Protein AF-X1G9J7-F1 (afdb_monomer)

pLDDT: mean 93.25, std 8.61, range [37.25, 98.94]

Secondary structure (DSSP, 8-state):
---SS--HHHHHTTTTT--TTTT-----SSS-GGGHHHHHHHHHHHHHTT--GGGEEEEEEEE-HHHHHHH--SS--SSHHHHTT-HHHHHHHHHHHS--STTTSSHHHHT-HHHHHHHTTEEEEE-GGGEETTTTEE-EEEEEEETT--EEEEEESS-TTSTTSPPPHHHHHHHHHHHHTTSS-HHHHHHHHHHHHTGGG-S-THHHHHHHH------

Foldseek 3Di:
DDDPDDDVCVVCPCVVNDDCVLQDFDDLFQADPLQQQLLQFLLCCCVPVVDDLVQFQAKEKEFAPVLCVFAPDPDQDPFLVNCRRHNLLSSLLCNVVSDGHPVSSHPVVSPDPSSVVSSVRYDYHHDNVQDDPVVRWGWMKMWTQGPVRDIDIDIGGAGERGSVRYDDPVSVLVNLPRVCPVVDDPVLSVVLVVCVVCVVVDPDCVVNVCSVPPDPDDD

InterPro domains:
  IPR005656 MmgE/PrpD [PTHR16943] (15-211)
  IPR036148 MmgE/PrpD superfamily [SSF103378] (6-206)
  IPR042183 MmgE/PrpD superfamily, domain 1 [G3DSA:1.10.4100.10] (8-179)
  IPR042188 MmgE/PrpD superfamily, domain 2 [G3DSA:3.30.1330.120] (29-161)
  IPR045337 MmgE/PrpD, C-terminal [PF19305] (30-200)

Mean predicted aligned error: 4.97 Å

Sequence (219 aa):
AFSSNCDYALILDDLNKSFELKECYKKFYFSCRHTHAAIDAALYLKKKENIIPENIKEIKVTTYPAALKLTQKEKMPEDEAGTRFNLAFAVSLALVKGNAGINEFSAENVKDQQISDLFNKVKLISDSSFESKENNIRGAEVEIISKDNTRLKKRVLLPKGEPENPATKQELYDKYYSCIGNFWTIDKKEEVWKCIQDLENIDNIKILMDLITKCNNFE

Organism: NCBI:txid412755

Solvent-accessible surface area (backbone atoms only — not comparable to full-atom values): 12415 Å² total; per-residue (Å²): 143,86,69,100,68,86,60,65,67,72,70,56,52,58,67,95,74,65,63,69,77,71,60,50,67,44,82,70,49,60,49,45,76,72,39,42,10,34,32,52,19,28,34,50,48,29,70,75,66,66,53,56,66,89,47,52,59,38,34,41,39,38,24,20,58,75,36,45,75,65,17,66,64,98,62,80,50,92,46,46,77,47,44,29,46,25,41,48,54,46,34,20,39,11,39,66,70,64,46,50,38,68,80,55,60,32,62,65,53,63,69,32,63,71,31,54,59,42,30,77,32,47,43,82,41,79,37,63,89,28,46,35,82,92,76,70,31,61,17,17,31,30,38,40,29,31,73,88,64,52,75,48,75,31,76,25,48,66,29,75,17,28,66,93,29,59,67,52,72,65,59,52,49,55,49,54,53,59,75,50,56,83,79,51,57,71,69,55,51,51,54,52,51,53,51,64,77,44,52,92,77,54,94,51,71,60,60,59,52,53,59,75,63,65,65,76,78,82,127

Nearest PDB structures (foldseek):
  6r6t-assembly1_A  TM=8.530E-01  e=7.986E-13  Mus musculus
  5mux-assembly3_F  TM=8.527E-01  e=1.736E-11  Bacillus subtilis subsp. subtilis str. 168
  6s62-assembly1_C  TM=7.388E-01  e=1.959E-11  Pseudomonas aeruginosa PAO1
  5mvi-assembly3_A  TM=8.216E-01  e=5.759E-10  Salmonella enterica
  1szq-assembly1_B  TM=7.572E-01  e=2.964E-10  Escherichia coli

Radius of gyration: 20.43 Å; Cα contacts (8 Å, |Δi|>4): 318; chains: 1; bounding box: 57×48×49 Å

Structure (mmCIF, N/CA/C/O backbone):
data_AF-X1G9J7-F1
#
_entry.id   AF-X1G9J7-F1
#
loop_
_atom_site.group_PDB
_atom_site.id
_atom_site.type_symbol
_atom_site.label_atom_id
_atom_site.label_alt_id
_atom_site.label_comp_id
_atom_site.label_asym_id
_atom_site.label_entity_id
_atom_site.label_seq_id
_atom_site.pdbx_PDB_ins_code
_atom_site.Cartn_x
_atom_site.Cartn_y
_atom_site.Cartn_z
_atom_site.occupancy
_atom_site.B_iso_or_equiv
_atom_site.auth_seq_id
_atom_site.auth_comp_id
_atom_site.auth_asym_id
_atom_site.auth_atom_id
_atom_site.pdbx_PDB_model_num
ATOM 1 N N . ALA A 1 1 ? 22.744 -10.652 7.037 1.00 53.34 1 ALA A N 1
ATOM 2 C CA . ALA A 1 1 ? 23.011 -9.420 6.265 1.00 53.34 1 ALA A CA 1
ATOM 3 C C . ALA A 1 1 ? 24.363 -8.815 6.622 1.00 53.34 1 ALA A C 1
ATOM 5 O O . ALA A 1 1 ? 25.070 -8.430 5.708 1.00 53.34 1 ALA A O 1
ATOM 6 N N . PHE A 1 2 ? 24.772 -8.808 7.898 1.00 68.06 2 PHE A N 1
ATOM 7 C CA . PHE A 1 2 ? 26.136 -8.429 8.275 1.00 68.06 2 PHE A CA 1
ATOM 8 C C . PHE A 1 2 ? 26.737 -9.513 9.173 1.00 68.06 2 PHE A C 1
ATOM 10 O O . PHE A 1 2 ? 26.224 -9.774 10.257 1.00 68.06 2 PHE A O 1
ATOM 17 N N . SER A 1 3 ? 27.761 -10.190 8.660 1.00 77.69 3 SER A N 1
ATOM 18 C CA . SER A 1 3 ? 28.578 -11.200 9.336 1.00 77.69 3 SER A CA 1
ATOM 19 C C . SER A 1 3 ? 30.032 -10.863 9.027 1.00 77.69 3 SER A C 1
ATOM 21 O O . SER A 1 3 ?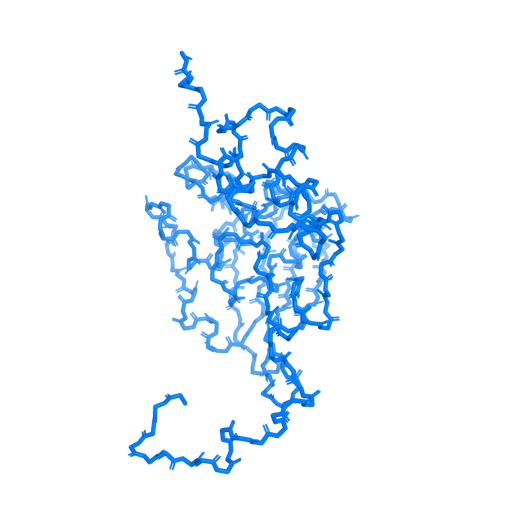 30.332 -10.439 7.912 1.00 77.69 3 SER A O 1
ATOM 23 N N . SER A 1 4 ? 30.932 -11.041 9.993 1.00 83.56 4 SER A N 1
ATOM 24 C CA . SER A 1 4 ? 32.377 -10.921 9.761 1.00 83.56 4 SER A CA 1
ATOM 25 C C . SER A 1 4 ? 32.940 -12.081 8.933 1.00 83.56 4 SER A C 1
ATOM 27 O O . SER A 1 4 ? 34.061 -11.994 8.444 1.00 83.56 4 SER A O 1
ATOM 29 N N . ASN A 1 5 ? 32.164 -13.157 8.774 1.00 84.38 5 ASN A N 1
ATOM 30 C CA . ASN A 1 5 ? 32.548 -14.369 8.062 1.00 84.38 5 ASN A CA 1
ATOM 31 C C . ASN A 1 5 ? 31.737 -14.506 6.768 1.00 84.38 5 ASN A C 1
ATOM 33 O O . ASN A 1 5 ? 30.512 -14.344 6.784 1.00 84.38 5 ASN A O 1
ATOM 37 N N . CYS A 1 6 ? 32.431 -14.829 5.674 1.00 87.12 6 CYS A N 1
ATOM 38 C CA . CYS A 1 6 ? 31.848 -15.148 4.374 1.00 87.12 6 CYS A CA 1
ATOM 39 C C . CYS A 1 6 ? 31.733 -16.670 4.233 1.00 87.12 6 CYS A C 1
ATOM 41 O O . CYS A 1 6 ? 32.744 -17.368 4.312 1.00 87.12 6 CYS A O 1
ATOM 43 N N . ASP A 1 7 ? 30.518 -17.173 4.030 1.00 89.62 7 ASP A N 1
ATOM 44 C CA . ASP A 1 7 ? 30.266 -18.584 3.743 1.00 89.62 7 ASP A CA 1
ATOM 45 C C . ASP A 1 7 ? 29.963 -18.746 2.249 1.00 89.62 7 ASP A C 1
ATOM 47 O O . ASP A 1 7 ? 28.862 -18.453 1.780 1.00 89.62 7 ASP A O 1
ATOM 51 N N . TYR A 1 8 ? 30.969 -19.178 1.489 1.00 90.00 8 TYR A N 1
ATOM 52 C CA . TYR A 1 8 ? 30.848 -19.358 0.043 1.00 90.00 8 TYR A CA 1
ATOM 53 C C . TYR A 1 8 ? 29.885 -20.481 -0.342 1.00 90.00 8 TYR A C 1
ATOM 55 O O . TYR A 1 8 ? 29.300 -20.407 -1.420 1.00 90.00 8 TYR A O 1
ATOM 63 N N . ALA A 1 9 ? 29.706 -21.497 0.509 1.00 90.75 9 ALA A N 1
ATOM 64 C CA . ALA A 1 9 ? 28.788 -22.589 0.212 1.00 90.75 9 ALA A CA 1
ATOM 65 C C . ALA A 1 9 ? 27.346 -22.075 0.192 1.00 90.75 9 ALA A C 1
ATOM 67 O O . ALA A 1 9 ? 26.618 -22.387 -0.738 1.00 90.75 9 ALA A O 1
ATOM 68 N N . LEU A 1 10 ? 26.981 -21.207 1.144 1.00 87.12 10 LEU A N 1
ATOM 69 C CA . LEU A 1 10 ? 25.673 -20.542 1.161 1.00 87.12 10 LEU A CA 1
ATOM 70 C C . LEU A 1 10 ? 25.475 -19.564 -0.008 1.00 87.12 10 LEU A C 1
ATOM 72 O O . LEU A 1 10 ? 24.359 -19.412 -0.484 1.00 87.12 10 LEU A O 1
ATOM 76 N N . ILE A 1 11 ? 26.529 -18.873 -0.457 1.00 87.06 11 ILE A N 1
ATOM 77 C CA . ILE A 1 11 ? 26.436 -17.905 -1.571 1.00 87.06 11 ILE A CA 1
ATOM 78 C C . ILE A 1 11 ? 26.240 -18.609 -2.916 1.00 87.06 11 ILE A C 1
ATOM 80 O O . ILE A 1 11 ? 25.541 -18.095 -3.785 1.00 87.06 11 ILE A O 1
ATOM 84 N N . LEU A 1 12 ? 26.916 -19.740 -3.108 1.00 90.12 12 LEU A N 1
ATOM 85 C CA . LEU A 1 12 ? 26.867 -20.515 -4.347 1.00 90.12 12 LEU A CA 1
ATOM 86 C C . LEU A 1 12 ? 25.751 -21.563 -4.341 1.00 90.12 12 LEU A C 1
ATOM 88 O O . LEU A 1 12 ? 25.577 -22.263 -5.342 1.00 90.12 12 LEU A O 1
ATOM 92 N N . ASP A 1 13 ? 25.025 -21.682 -3.229 1.00 88.69 13 ASP A N 1
ATOM 93 C CA . ASP A 1 13 ? 23.898 -22.592 -3.113 1.00 88.69 13 ASP A CA 1
ATOM 94 C C . ASP A 1 13 ? 22.842 -22.254 -4.172 1.00 88.69 13 ASP A C 1
ATOM 96 O O . ASP A 1 13 ? 22.560 -21.089 -4.444 1.00 88.69 13 ASP A O 1
ATOM 100 N N . ASP A 1 14 ? 22.327 -23.289 -4.831 1.00 89.44 14 ASP A N 1
ATOM 101 C CA . ASP A 1 14 ? 21.334 -23.199 -5.911 1.00 89.44 14 ASP A CA 1
ATOM 102 C C . ASP A 1 14 ? 21.622 -22.218 -7.068 1.00 89.44 14 ASP A C 1
ATOM 104 O O . ASP A 1 14 ? 20.729 -21.884 -7.859 1.00 89.44 14 ASP A O 1
ATOM 108 N N . LEU A 1 15 ? 22.897 -21.869 -7.279 1.00 90.62 15 LEU A N 1
ATOM 109 C CA . LEU A 1 15 ? 23.335 -21.135 -8.464 1.00 90.62 15 LEU A CA 1
ATOM 110 C C . LEU A 1 15 ? 22.882 -21.859 -9.747 1.00 90.62 15 LEU A C 1
ATOM 112 O O . LEU A 1 15 ? 23.046 -23.072 -9.891 1.00 90.62 15 LEU A O 1
ATOM 116 N N . ASN A 1 16 ? 22.324 -21.102 -10.696 1.00 88.00 16 ASN A N 1
ATOM 117 C CA . ASN A 1 16 ? 21.682 -21.592 -11.928 1.00 88.00 16 ASN A CA 1
ATOM 118 C C . ASN A 1 16 ? 20.419 -22.453 -11.731 1.00 88.00 16 ASN A C 1
ATOM 120 O O . ASN A 1 16 ? 19.903 -22.985 -12.717 1.00 88.00 16 ASN A O 1
ATOM 124 N N . LYS A 1 17 ? 19.892 -22.582 -10.507 1.00 90.38 17 LYS A N 1
ATOM 125 C CA . LYS A 1 17 ? 18.628 -23.286 -10.236 1.00 90.38 17 LYS A CA 1
ATOM 126 C C . LYS A 1 17 ? 17.523 -22.334 -9.788 1.00 90.38 17 LYS A C 1
ATOM 128 O O . LYS A 1 17 ? 16.422 -22.395 -10.334 1.00 90.38 17 LYS A O 1
ATOM 133 N N . SER A 1 18 ? 17.810 -21.448 -8.836 1.00 86.12 18 SER A N 1
ATOM 134 C CA . SER A 1 18 ? 16.889 -20.409 -8.363 1.00 86.12 18 SER A CA 1
ATOM 135 C C . SER A 1 18 ? 17.373 -19.017 -8.762 1.00 86.12 18 SER A C 1
ATOM 137 O O . SER A 1 18 ? 18.558 -18.784 -8.976 1.00 86.12 18 SER A O 1
ATOM 139 N N . PHE A 1 19 ? 16.424 -18.089 -8.905 1.00 88.44 19 PHE A N 1
ATOM 140 C CA . PHE A 1 19 ? 16.713 -16.688 -9.198 1.00 88.44 19 PHE A CA 1
ATOM 141 C C . PHE A 1 19 ? 15.847 -15.800 -8.306 1.00 88.44 19 PHE A C 1
ATOM 143 O O . PHE A 1 19 ? 14.651 -15.629 -8.554 1.00 88.44 19 PHE A O 1
ATOM 150 N N . GLU A 1 20 ? 16.464 -15.184 -7.304 1.00 87.44 20 GLU A N 1
ATOM 151 C CA . GLU A 1 20 ? 15.821 -14.372 -6.261 1.00 87.44 20 GLU A CA 1
ATOM 152 C C . GLU A 1 20 ? 15.125 -13.131 -6.835 1.00 87.44 20 GLU A C 1
ATOM 154 O O . GLU A 1 20 ? 14.225 -12.566 -6.214 1.00 87.44 20 GLU A O 1
ATOM 159 N N . LEU A 1 21 ? 15.484 -12.722 -8.058 1.00 87.88 21 LEU A N 1
ATOM 160 C CA . LEU A 1 21 ? 14.797 -11.654 -8.784 1.00 87.88 21 LEU A CA 1
ATOM 161 C C . LEU A 1 21 ? 13.290 -11.934 -8.931 1.00 87.88 21 LEU A C 1
ATOM 163 O O . LEU A 1 21 ? 12.481 -11.004 -8.887 1.00 87.88 21 LEU A O 1
ATOM 167 N N . LYS A 1 22 ? 12.900 -13.208 -9.078 1.00 84.25 22 LYS A N 1
ATOM 168 C CA . LYS A 1 22 ? 11.488 -13.613 -9.186 1.00 84.25 22 LYS A CA 1
ATOM 169 C C . LYS A 1 22 ? 10.737 -13.438 -7.863 1.00 84.25 22 LYS A C 1
ATOM 171 O O . LYS A 1 22 ? 9.575 -13.033 -7.880 1.00 84.25 22 LYS A O 1
ATOM 176 N N . GLU A 1 23 ? 11.450 -13.590 -6.751 1.00 86.75 23 GLU A N 1
ATOM 177 C CA . GLU A 1 23 ? 10.938 -13.505 -5.379 1.00 86.75 23 GLU A CA 1
ATOM 178 C C . GLU A 1 23 ? 10.934 -12.070 -4.823 1.00 86.75 23 GLU A C 1
ATOM 180 O O . GLU A 1 23 ? 10.601 -11.818 -3.665 1.00 86.75 23 GLU A O 1
ATOM 185 N N . CYS A 1 24 ? 11.296 -11.082 -5.646 1.00 90.56 24 CYS A N 1
ATOM 186 C CA . CYS A 1 24 ? 11.335 -9.692 -5.218 1.00 90.56 24 CYS A CA 1
ATOM 187 C C . CYS A 1 24 ? 9.928 -9.099 -5.041 1.00 90.56 24 CYS A C 1
ATOM 189 O O . CYS A 1 24 ? 9.113 -9.055 -5.978 1.00 90.56 24 CYS A O 1
ATOM 191 N N . TYR A 1 25 ? 9.706 -8.533 -3.851 1.00 92.81 25 TYR A N 1
ATOM 192 C CA . TYR A 1 25 ? 8.524 -7.749 -3.510 1.00 92.81 25 TYR A CA 1
ATOM 193 C C . TYR A 1 25 ? 8.395 -6.500 -4.393 1.00 92.81 25 TYR A C 1
ATOM 195 O O . TYR A 1 25 ? 9.291 -5.649 -4.437 1.00 92.81 25 TYR A O 1
ATOM 203 N N . LYS A 1 26 ? 7.235 -6.326 -5.032 1.00 93.62 26 LYS A N 1
ATOM 204 C CA . LYS A 1 26 ? 6.902 -5.111 -5.789 1.00 93.62 26 LYS A CA 1
ATOM 205 C C . LYS A 1 26 ? 6.081 -4.162 -4.920 1.00 93.62 26 LYS A C 1
ATOM 207 O O . LYS A 1 26 ? 4.917 -4.410 -4.640 1.00 93.62 26 LYS A O 1
ATOM 212 N N . LYS A 1 27 ? 6.656 -3.022 -4.531 1.00 93.94 27 LYS A N 1
ATOM 213 C CA . LYS A 1 27 ? 5.928 -1.983 -3.778 1.00 93.94 27 LYS A CA 1
ATOM 214 C C . LYS A 1 27 ? 4.813 -1.367 -4.623 1.00 93.94 27 LYS A C 1
ATOM 216 O O . LYS A 1 27 ? 5.119 -0.762 -5.647 1.00 93.94 27 LYS A O 1
ATOM 221 N N . PHE A 1 28 ? 3.563 -1.467 -4.181 1.00 91.38 28 PHE A N 1
ATOM 222 C CA . PHE A 1 28 ? 2.430 -0.768 -4.809 1.00 91.38 28 PHE A CA 1
ATOM 223 C C . PHE A 1 28 ? 2.185 0.619 -4.233 1.00 91.38 28 PHE A C 1
ATOM 225 O O . PHE A 1 28 ? 1.795 1.525 -4.961 1.00 91.38 28 PHE A O 1
ATOM 232 N N . TYR A 1 29 ? 2.477 0.788 -2.949 1.00 94.88 29 TYR A N 1
ATOM 233 C CA . TYR A 1 29 ? 2.195 2.017 -2.226 1.00 94.88 29 TYR A CA 1
ATOM 234 C C . TYR A 1 29 ? 3.461 2.827 -1.990 1.00 94.88 29 TYR A C 1
ATOM 236 O O . TYR A 1 29 ? 4.552 2.266 -1.826 1.00 94.88 29 TYR A O 1
ATOM 244 N N . PHE A 1 30 ? 3.315 4.151 -1.948 1.00 93.31 30 PHE A N 1
ATOM 245 C CA . PHE A 1 30 ? 4.433 5.077 -1.759 1.00 93.31 30 PHE A CA 1
ATOM 246 C C . PHE A 1 30 ? 4.801 5.245 -0.277 1.00 93.31 30 PHE A C 1
ATOM 248 O O . PHE A 1 30 ? 4.878 6.342 0.266 1.00 93.31 30 PHE A O 1
ATOM 255 N N . SER A 1 31 ? 5.021 4.124 0.408 1.00 95.12 31 SER A N 1
ATOM 256 C CA . SER A 1 31 ? 5.327 4.096 1.837 1.00 95.12 31 SER A CA 1
ATOM 257 C C . SER A 1 31 ? 6.283 2.959 2.211 1.00 95.12 31 SER A C 1
ATOM 259 O O . SER A 1 31 ? 6.828 2.215 1.380 1.00 95.12 31 SER A O 1
ATOM 261 N N . CYS A 1 32 ? 6.587 2.866 3.501 1.00 96.00 32 CYS A N 1
ATOM 262 C CA . CYS A 1 32 ? 7.330 1.757 4.059 1.00 96.00 32 CYS A CA 1
ATOM 263 C C . CYS A 1 32 ? 6.514 0.460 3.950 1.00 96.00 32 CYS A C 1
ATOM 265 O O . CYS A 1 32 ? 5.342 0.426 4.326 1.00 96.00 32 CYS A O 1
ATOM 267 N N . ARG A 1 33 ? 7.167 -0.639 3.539 1.00 96.19 33 ARG A N 1
ATOM 268 C CA . ARG A 1 33 ? 6.548 -1.969 3.365 1.00 96.19 33 ARG A CA 1
ATOM 269 C C . ARG A 1 33 ? 5.771 -2.432 4.601 1.00 96.19 33 ARG A C 1
ATOM 271 O O . ARG A 1 33 ? 4.760 -3.115 4.460 1.00 96.19 33 ARG A O 1
ATOM 278 N N . HIS A 1 34 ? 6.200 -2.047 5.801 1.00 97.12 34 HIS A N 1
ATOM 279 C CA . HIS A 1 34 ? 5.510 -2.383 7.050 1.00 97.12 34 HIS A CA 1
ATOM 280 C C . HIS A 1 34 ? 4.054 -1.883 7.105 1.00 97.12 34 HIS A C 1
ATOM 282 O O . HIS A 1 34 ? 3.251 -2.439 7.842 1.00 97.12 34 HIS A O 1
ATOM 288 N N . THR A 1 35 ? 3.688 -0.883 6.300 1.00 98.12 35 THR A N 1
ATOM 289 C CA . THR A 1 35 ? 2.322 -0.339 6.261 1.00 98.12 35 THR A CA 1
ATOM 290 C C . THR A 1 35 ? 1.421 -1.004 5.216 1.00 98.12 35 THR A C 1
ATOM 292 O O . THR A 1 35 ? 0.200 -0.895 5.294 1.00 98.12 35 THR A O 1
ATOM 295 N N . HIS A 1 36 ? 1.990 -1.732 4.251 1.00 98.00 36 HIS A N 1
ATOM 296 C CA . HIS A 1 36 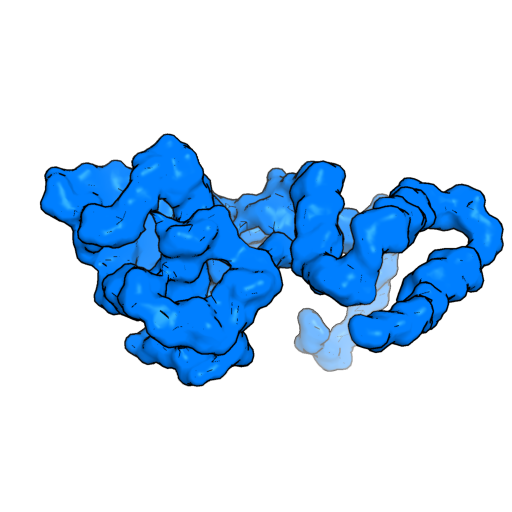? 1.277 -2.111 3.027 1.00 98.00 36 HIS A CA 1
ATOM 297 C C . HIS A 1 36 ? 0.109 -3.075 3.267 1.00 98.00 36 HIS A C 1
ATOM 299 O O . HIS A 1 36 ? -0.933 -2.927 2.640 1.00 98.00 36 HIS A O 1
ATOM 305 N N . ALA A 1 37 ? 0.237 -4.011 4.212 1.00 98.31 37 ALA A N 1
ATOM 306 C CA . ALA A 1 37 ? -0.856 -4.926 4.554 1.00 98.31 37 ALA A CA 1
ATOM 307 C C . ALA A 1 37 ? -2.071 -4.191 5.148 1.00 98.31 37 ALA A C 1
ATOM 309 O O . ALA A 1 37 ? -3.214 -4.552 4.872 1.00 98.31 37 ALA A O 1
ATOM 310 N N . ALA A 1 38 ? -1.836 -3.131 5.925 1.00 98.75 38 ALA A N 1
ATOM 311 C CA . ALA A 1 38 ? -2.911 -2.307 6.464 1.00 98.75 38 ALA A CA 1
ATOM 312 C C . ALA A 1 38 ? -3.551 -1.432 5.375 1.00 98.75 38 ALA A C 1
ATOM 314 O O . ALA A 1 38 ? -4.769 -1.277 5.363 1.00 98.75 38 ALA A O 1
ATOM 315 N N . ILE A 1 39 ? -2.751 -0.913 4.435 1.00 98.62 39 ILE A N 1
ATOM 316 C CA . ILE A 1 39 ? -3.254 -0.174 3.267 1.00 98.62 39 ILE A CA 1
ATOM 317 C C . ILE A 1 39 ? -4.148 -1.078 2.407 1.00 98.62 39 ILE A C 1
ATOM 319 O O . ILE A 1 39 ? -5.271 -0.689 2.099 1.00 98.62 39 ILE A O 1
ATOM 323 N N . ASP A 1 40 ? -3.714 -2.302 2.089 1.00 98.19 40 ASP A N 1
ATOM 324 C CA . ASP A 1 40 ? -4.534 -3.277 1.353 1.00 98.19 40 ASP A CA 1
ATOM 325 C C . ASP A 1 40 ? -5.876 -3.532 2.043 1.00 98.19 40 ASP A C 1
ATOM 327 O O . ASP A 1 40 ? -6.931 -3.538 1.405 1.00 98.19 40 ASP A O 1
ATOM 331 N N . ALA A 1 41 ? -5.840 -3.746 3.361 1.00 98.50 41 ALA A N 1
ATOM 332 C CA . ALA A 1 41 ? -7.039 -3.980 4.148 1.00 98.50 41 ALA A CA 1
ATOM 333 C C . ALA A 1 41 ? -7.985 -2.768 4.111 1.00 98.50 41 ALA A C 1
ATOM 335 O O . ALA A 1 41 ? -9.185 -2.934 3.893 1.00 98.50 41 ALA A O 1
ATOM 336 N N . ALA A 1 42 ? -7.446 -1.557 4.262 1.00 98.44 42 ALA A N 1
ATOM 337 C CA . ALA A 1 42 ? -8.200 -0.311 4.204 1.00 98.44 42 ALA A CA 1
ATOM 338 C C . ALA A 1 42 ? -8.836 -0.072 2.824 1.00 98.44 42 ALA A C 1
ATOM 340 O O . ALA A 1 42 ? -10.033 0.201 2.744 1.00 98.44 42 ALA A O 1
ATOM 341 N N . LEU A 1 43 ? -8.073 -0.237 1.738 1.00 97.25 43 LEU A N 1
ATOM 342 C CA . LEU A 1 43 ? -8.566 -0.082 0.365 1.00 97.25 43 LEU A CA 1
ATOM 343 C C . LEU A 1 43 ? -9.641 -1.118 0.025 1.00 97.25 43 LEU A C 1
ATOM 345 O O . LEU A 1 43 ? -10.658 -0.781 -0.585 1.00 97.25 43 LEU A O 1
ATOM 349 N N . TYR A 1 44 ? -9.458 -2.368 0.464 1.00 97.12 44 TYR A N 1
ATOM 350 C CA . TYR A 1 44 ? -10.468 -3.413 0.306 1.00 97.12 44 TYR A CA 1
ATOM 351 C C . TYR A 1 44 ? -11.785 -3.020 0.979 1.00 97.12 44 TYR A C 1
ATOM 353 O O . TYR A 1 44 ? -12.842 -3.095 0.353 1.00 97.12 44 TYR A O 1
ATOM 361 N N . LEU A 1 45 ? -11.720 -2.580 2.239 1.00 96.88 45 LEU A N 1
ATOM 362 C CA . LEU A 1 45 ? -12.896 -2.164 3.002 1.00 96.88 45 LEU A CA 1
ATOM 363 C C . LEU A 1 45 ? -13.567 -0.938 2.370 1.00 96.88 45 LEU A C 1
ATOM 365 O O . LEU A 1 45 ? -14.781 -0.943 2.178 1.00 96.88 45 LEU A O 1
ATOM 369 N N . LYS A 1 46 ? -12.786 0.070 1.961 1.00 95.44 46 LYS A N 1
ATOM 370 C CA . LYS A 1 46 ? -13.289 1.265 1.269 1.00 95.44 46 LYS A CA 1
ATOM 371 C C . LYS A 1 46 ? -14.063 0.909 0.001 1.00 95.44 46 LYS A C 1
ATOM 373 O O . LYS A 1 46 ? -15.175 1.398 -0.177 1.00 95.44 46 LYS A O 1
ATOM 378 N N . LYS A 1 47 ? -13.483 0.060 -0.855 1.00 93.19 47 LYS A N 1
ATOM 379 C CA . LYS A 1 47 ? -14.064 -0.317 -2.152 1.00 93.19 47 LYS A CA 1
ATOM 380 C C . LYS A 1 47 ? -15.278 -1.229 -2.009 1.00 93.19 47 LYS A C 1
ATOM 382 O O . LYS A 1 47 ? -16.252 -1.055 -2.729 1.00 93.19 47 LYS A O 1
ATOM 387 N N . LYS A 1 48 ? -15.209 -2.231 -1.130 1.00 91.88 48 LYS A N 1
ATOM 388 C CA . LYS A 1 48 ? -16.257 -3.253 -1.030 1.00 91.88 48 LYS A CA 1
ATOM 389 C C . LYS A 1 48 ? -17.491 -2.760 -0.280 1.00 91.88 48 LYS A C 1
ATOM 391 O O . LYS A 1 48 ? -18.602 -3.099 -0.664 1.00 91.88 48 LYS A O 1
ATOM 396 N N . GLU A 1 49 ? -17.285 -1.968 0.765 1.00 86.50 49 GLU A N 1
ATOM 397 C CA . GLU A 1 49 ? -18.343 -1.600 1.711 1.00 86.50 49 GLU A CA 1
ATOM 398 C C . GLU A 1 49 ? -18.787 -0.132 1.544 1.00 86.50 49 GLU A C 1
ATOM 400 O O . GLU A 1 49 ? -19.544 0.377 2.364 1.00 86.50 49 GLU A O 1
ATOM 405 N N . ASN A 1 50 ? -18.310 0.560 0.494 1.00 83.75 50 ASN A N 1
ATOM 406 C CA . ASN A 1 50 ? -18.605 1.970 0.190 1.00 83.75 50 ASN A CA 1
ATOM 407 C C . ASN A 1 50 ? -18.476 2.8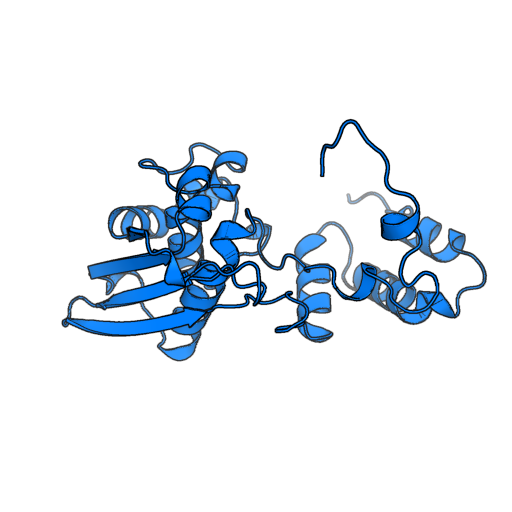90 1.416 1.00 83.75 50 ASN A C 1
ATOM 409 O O . ASN A 1 50 ? -19.339 3.722 1.698 1.00 83.75 50 ASN A O 1
ATOM 413 N N . ILE A 1 51 ? -17.388 2.719 2.171 1.00 87.19 51 ILE A N 1
ATOM 414 C CA . ILE A 1 51 ? -17.207 3.401 3.454 1.00 87.19 51 ILE A CA 1
ATOM 415 C C . ILE A 1 51 ? -17.132 4.915 3.254 1.00 87.19 51 ILE A C 1
ATOM 417 O O . ILE A 1 51 ? -16.282 5.430 2.520 1.00 87.19 51 ILE A O 1
ATOM 421 N N . ILE A 1 52 ? -17.990 5.619 3.985 1.00 90.38 52 ILE A N 1
ATOM 422 C CA . ILE A 1 52 ? -18.019 7.076 4.095 1.00 90.38 52 ILE A CA 1
ATOM 423 C C . ILE A 1 52 ? -17.156 7.462 5.315 1.00 90.38 52 ILE A C 1
ATOM 425 O O . ILE A 1 52 ? -17.531 7.099 6.435 1.00 90.38 52 ILE A O 1
ATOM 429 N N . PRO A 1 53 ? -15.996 8.133 5.139 1.00 92.19 53 PRO A N 1
ATOM 430 C CA . PRO A 1 53 ? -15.068 8.486 6.225 1.00 92.19 53 PRO A CA 1
ATOM 431 C C . PRO A 1 53 ? -15.736 9.150 7.437 1.00 92.19 53 PRO A C 1
ATOM 433 O O . PRO A 1 53 ? -15.418 8.861 8.592 1.00 92.19 53 PRO A O 1
ATOM 436 N N . GLU A 1 54 ? -16.727 9.996 7.185 1.00 95.00 54 GLU A N 1
ATOM 437 C CA . GLU A 1 54 ? -17.472 10.756 8.182 1.00 95.00 54 GLU A CA 1
ATOM 438 C C . GLU A 1 54 ? -18.289 9.854 9.121 1.00 95.00 54 GLU A C 1
ATOM 440 O O . GLU A 1 54 ? -18.557 10.231 10.268 1.00 95.00 54 GLU A O 1
ATOM 445 N N . ASN A 1 55 ? -18.649 8.646 8.676 1.00 95.69 55 ASN A N 1
ATOM 446 C CA . ASN A 1 55 ? -19.402 7.663 9.458 1.00 95.69 55 ASN A CA 1
ATOM 447 C C . ASN A 1 55 ? -18.511 6.777 10.335 1.00 95.69 55 ASN A C 1
ATOM 449 O O . ASN A 1 55 ? -19.026 6.031 11.170 1.00 95.69 55 ASN A O 1
ATOM 453 N N . ILE A 1 56 ? -17.187 6.877 10.198 1.00 98.00 56 ILE A N 1
ATOM 454 C CA . ILE A 1 56 ? -16.240 6.103 10.997 1.00 98.00 56 ILE A CA 1
ATOM 455 C C . ILE A 1 56 ? -16.141 6.699 12.405 1.00 98.00 56 ILE A C 1
ATOM 457 O O . ILE A 1 56 ? -15.865 7.893 12.584 1.00 98.00 56 ILE A O 1
ATOM 461 N N . LYS A 1 57 ? -16.348 5.844 13.410 1.00 98.31 57 LYS A N 1
ATOM 462 C CA . LYS A 1 57 ? -16.177 6.149 14.835 1.00 98.31 57 LYS A CA 1
ATOM 463 C C . LYS A 1 57 ? -14.760 5.823 15.307 1.00 98.31 57 LYS A C 1
ATOM 465 O O . LYS A 1 57 ? -14.152 6.646 15.978 1.00 98.31 57 LYS A O 1
ATOM 470 N N . GLU A 1 58 ? -14.241 4.652 14.950 1.00 98.62 58 GLU A N 1
ATOM 471 C CA . GLU A 1 58 ? -12.917 4.172 15.362 1.00 98.62 58 GLU A CA 1
ATOM 472 C C . GLU A 1 58 ? -12.328 3.250 14.289 1.00 98.62 58 GLU A C 1
ATOM 474 O O . GLU A 1 58 ? -13.063 2.535 13.604 1.00 98.62 58 GLU A O 1
ATOM 479 N N . ILE A 1 59 ? -11.001 3.259 14.154 1.00 98.81 59 ILE A N 1
ATOM 480 C CA . ILE A 1 59 ? -10.255 2.334 13.297 1.00 98.81 59 ILE A CA 1
ATOM 481 C C . ILE A 1 59 ? -9.230 1.626 14.174 1.00 98.81 59 ILE A C 1
ATOM 483 O O . ILE A 1 59 ? -8.401 2.282 14.798 1.00 98.81 59 ILE A O 1
ATOM 487 N N . LYS A 1 60 ? -9.231 0.298 14.200 1.00 98.88 60 LYS A N 1
ATOM 488 C CA . LYS A 1 60 ? -8.176 -0.486 14.846 1.00 98.88 60 LYS A CA 1
ATOM 489 C C . LYS A 1 60 ? -7.292 -1.116 13.789 1.00 98.88 60 LYS A C 1
ATOM 491 O O . LYS A 1 60 ? -7.790 -1.775 12.882 1.00 98.88 60 LYS A O 1
ATOM 496 N N . VAL A 1 61 ? -5.986 -0.937 13.929 1.00 98.88 61 VAL A N 1
ATOM 497 C CA . VAL A 1 61 ? -4.981 -1.550 13.061 1.00 98.88 61 VAL A CA 1
ATOM 498 C C . VAL A 1 61 ? -4.109 -2.446 13.923 1.00 98.88 61 VAL A C 1
ATOM 500 O O . VAL A 1 61 ? -3.312 -1.960 14.726 1.00 98.88 61 VAL A O 1
ATOM 503 N N . THR A 1 62 ? -4.271 -3.753 13.759 1.00 98.94 62 THR A N 1
ATOM 504 C CA . THR A 1 62 ? -3.466 -4.760 14.455 1.00 98.94 62 THR A CA 1
ATOM 505 C C . THR A 1 62 ? -2.339 -5.215 13.539 1.00 98.94 62 THR A C 1
ATOM 507 O O . THR A 1 62 ? -2.590 -5.570 12.389 1.00 98.94 62 THR A O 1
ATOM 510 N N . THR A 1 63 ? -1.095 -5.171 14.011 1.00 98.75 63 THR A N 1
ATOM 511 C CA . THR A 1 63 ? 0.093 -5.602 13.256 1.00 98.75 63 THR A CA 1
ATOM 512 C C . THR A 1 63 ? 1.219 -6.001 14.214 1.00 98.75 63 THR A C 1
ATOM 514 O O . THR A 1 63 ? 1.036 -6.029 15.425 1.00 98.75 63 THR A O 1
ATOM 517 N N . TYR A 1 64 ? 2.395 -6.320 13.690 1.00 98.38 64 TYR A N 1
ATOM 518 C CA . TYR A 1 64 ? 3.516 -6.872 14.442 1.00 98.38 64 TYR A CA 1
ATOM 519 C C . TYR A 1 64 ? 4.431 -5.789 15.053 1.00 98.38 64 TYR A C 1
ATOM 521 O O . TYR A 1 64 ? 4.529 -4.676 14.517 1.00 98.38 64 TYR A O 1
ATOM 529 N N . PRO A 1 65 ? 5.161 -6.096 16.149 1.00 98.25 65 PRO A N 1
ATOM 530 C CA . PRO A 1 65 ? 5.958 -5.110 16.889 1.00 98.25 65 PRO A CA 1
ATOM 531 C C . PRO A 1 65 ? 6.968 -4.330 16.034 1.00 98.25 65 PRO A C 1
ATOM 533 O O . PRO A 1 65 ? 7.123 -3.117 16.196 1.00 98.25 65 PRO A O 1
ATOM 536 N N . ALA A 1 66 ? 7.650 -5.002 15.099 1.00 97.56 66 ALA A N 1
ATOM 537 C CA . ALA A 1 66 ? 8.656 -4.362 14.253 1.00 97.56 66 ALA A CA 1
ATOM 538 C C . ALA A 1 66 ? 8.054 -3.312 13.302 1.00 97.56 66 ALA A C 1
ATOM 540 O O . ALA A 1 66 ? 8.703 -2.299 13.036 1.00 97.56 66 ALA A O 1
ATOM 541 N N . ALA A 1 67 ? 6.816 -3.511 12.828 1.00 97.94 67 ALA A N 1
ATOM 542 C CA . ALA A 1 67 ? 6.103 -2.494 12.059 1.00 97.94 67 ALA A CA 1
ATOM 543 C C . ALA A 1 67 ? 5.852 -1.251 12.915 1.00 97.94 67 ALA A C 1
ATOM 545 O O . ALA A 1 67 ? 6.285 -0.161 12.547 1.00 97.94 67 ALA A O 1
ATOM 546 N N . LEU A 1 68 ? 5.249 -1.422 14.096 1.00 98.38 68 LEU A N 1
ATOM 547 C CA . LEU A 1 68 ? 4.929 -0.304 14.987 1.00 98.38 68 LEU A CA 1
ATOM 548 C C . LEU A 1 68 ? 6.172 0.474 15.417 1.00 98.38 68 LEU A C 1
ATOM 550 O O . LEU A 1 68 ? 6.158 1.700 15.373 1.00 98.38 68 LEU A O 1
ATOM 554 N N . LYS A 1 69 ? 7.282 -0.210 15.714 1.00 97.81 69 LYS A N 1
ATOM 555 C CA . LYS A 1 69 ? 8.556 0.448 16.042 1.00 97.81 69 LYS A CA 1
ATOM 556 C C . LYS A 1 69 ? 8.990 1.469 14.981 1.00 97.81 69 LYS A C 1
ATOM 558 O O . LYS A 1 69 ? 9.567 2.498 15.323 1.00 97.81 69 LYS A O 1
ATOM 563 N N . LEU A 1 70 ? 8.739 1.183 13.704 1.00 96.88 70 LEU A N 1
ATOM 564 C CA . LEU A 1 70 ? 9.123 2.055 12.594 1.00 96.88 70 LEU A CA 1
ATOM 565 C C . LEU A 1 70 ? 8.034 3.071 12.239 1.00 96.88 70 LEU A C 1
ATOM 567 O O . LEU A 1 70 ? 8.358 4.202 11.875 1.00 96.88 70 LEU A O 1
ATOM 571 N N . THR A 1 71 ? 6.761 2.673 12.325 1.00 98.12 71 THR A N 1
ATOM 572 C CA . THR A 1 71 ? 5.656 3.400 11.686 1.00 98.12 71 THR A CA 1
ATOM 573 C C . THR A 1 71 ? 4.625 3.994 12.640 1.00 98.12 71 THR A C 1
ATOM 575 O O . THR A 1 71 ? 3.727 4.705 12.188 1.00 98.12 71 THR A O 1
ATOM 578 N N . GLN A 1 72 ? 4.702 3.707 13.941 1.00 97.75 72 GLN A N 1
ATOM 579 C CA . GLN A 1 72 ? 3.846 4.337 14.944 1.00 97.75 72 GLN A CA 1
ATOM 580 C C . GLN A 1 72 ? 4.346 5.753 15.224 1.00 97.75 72 GLN A C 1
ATOM 582 O O . GLN A 1 72 ? 5.486 5.957 15.644 1.00 97.75 72 GLN A O 1
ATOM 587 N N . LYS A 1 73 ? 3.475 6.732 14.981 1.00 97.50 73 LYS A N 1
ATOM 588 C CA . LYS A 1 73 ? 3.707 8.154 15.235 1.00 97.50 73 LYS A CA 1
ATOM 589 C C . LYS A 1 73 ? 2.475 8.720 15.928 1.00 97.50 73 LYS A C 1
ATOM 591 O O . LYS A 1 73 ? 1.357 8.390 15.551 1.00 97.50 73 LYS A O 1
ATOM 596 N N . GLU A 1 74 ? 2.690 9.562 16.931 1.00 95.31 74 GLU A N 1
ATOM 597 C CA . GLU A 1 74 ? 1.599 10.197 17.686 1.00 95.31 74 GLU A CA 1
ATOM 598 C C . GLU A 1 74 ? 1.010 11.410 16.962 1.00 95.31 74 GLU A C 1
ATOM 600 O O . GLU A 1 74 ? -0.119 11.807 17.231 1.00 95.31 74 GLU A O 1
ATOM 605 N N . LYS A 1 75 ? 1.777 12.006 16.045 1.00 97.06 75 LYS A N 1
ATOM 606 C CA . LYS A 1 75 ? 1.415 13.229 15.331 1.00 97.06 75 LYS A CA 1
ATOM 607 C C . LYS A 1 75 ? 1.218 12.958 13.845 1.00 97.06 75 LYS A C 1
ATOM 609 O O . LYS A 1 75 ? 1.829 12.042 13.281 1.00 97.06 75 LYS A O 1
ATOM 614 N N . MET A 1 76 ? 0.394 13.798 13.222 1.00 97.12 76 MET A N 1
ATOM 615 C CA . MET A 1 76 ? 0.349 13.921 11.768 1.00 97.12 76 MET A CA 1
ATOM 616 C C . MET A 1 76 ? 1.753 14.247 11.229 1.00 97.12 76 MET A C 1
ATOM 618 O O . MET A 1 76 ? 2.522 14.926 11.915 1.00 97.12 76 MET A O 1
ATOM 622 N N . PRO A 1 77 ? 2.115 13.742 10.039 1.00 95.19 77 PRO A N 1
ATOM 623 C CA . PRO A 1 77 ? 3.369 14.117 9.395 1.00 95.19 77 PRO A CA 1
ATOM 624 C C . PRO A 1 77 ? 3.394 15.627 9.111 1.00 95.19 77 PRO A C 1
ATOM 626 O O . PRO A 1 77 ? 2.359 16.219 8.827 1.00 95.19 77 PRO A O 1
ATOM 629 N N . GLU A 1 78 ? 4.569 16.245 9.196 1.00 91.31 78 GLU A N 1
ATOM 630 C CA . GLU A 1 78 ? 4.745 17.681 8.914 1.00 91.31 78 GLU A CA 1
ATOM 631 C C . GLU A 1 78 ? 5.018 17.941 7.425 1.00 91.31 78 GLU A C 1
ATOM 633 O O . GLU A 1 78 ? 4.694 19.005 6.898 1.00 91.31 78 GLU A O 1
ATOM 638 N N . ASP A 1 79 ? 5.584 16.947 6.740 1.00 88.62 79 ASP A N 1
ATOM 639 C CA . ASP A 1 79 ? 5.977 16.999 5.341 1.00 88.62 79 ASP A CA 1
ATOM 640 C C . ASP A 1 79 ? 5.724 15.663 4.623 1.00 88.62 79 ASP A C 1
ATOM 642 O O . ASP A 1 79 ? 5.297 14.663 5.210 1.00 88.62 79 ASP A O 1
ATOM 646 N N . GLU A 1 80 ? 6.007 15.646 3.321 1.00 89.12 80 GLU A N 1
ATOM 647 C CA . GLU A 1 80 ? 5.861 14.465 2.476 1.00 89.12 80 GLU A CA 1
ATOM 648 C C . GLU A 1 80 ? 6.738 13.293 2.939 1.00 89.12 80 GLU A C 1
ATOM 650 O O . GLU A 1 80 ? 6.303 12.143 2.920 1.00 89.12 80 GLU A O 1
ATOM 655 N N . ALA A 1 81 ? 7.967 13.546 3.391 1.00 89.62 81 ALA A N 1
ATOM 656 C CA . ALA A 1 81 ? 8.874 12.481 3.804 1.00 89.62 81 ALA A CA 1
ATOM 657 C C . ALA A 1 81 ? 8.334 11.732 5.035 1.00 89.62 81 ALA A C 1
ATOM 659 O O . ALA A 1 81 ? 8.377 10.495 5.082 1.00 89.62 81 ALA A O 1
ATOM 660 N N . GLY A 1 82 ? 7.754 12.464 5.991 1.00 90.88 82 GLY A N 1
ATOM 661 C CA . GLY A 1 82 ? 7.139 11.922 7.198 1.00 90.88 82 GLY A CA 1
ATOM 662 C C . GLY A 1 82 ? 5.941 11.010 6.926 1.00 90.88 82 GLY A C 1
ATOM 663 O O . GLY A 1 82 ? 5.702 10.069 7.689 1.00 90.88 82 GLY A O 1
ATOM 664 N N . THR A 1 83 ? 5.218 11.219 5.820 1.00 92.62 83 THR A N 1
ATOM 665 C CA . THR A 1 83 ? 4.056 10.385 5.452 1.00 92.62 83 THR A CA 1
ATOM 666 C C . THR A 1 83 ? 4.435 8.917 5.230 1.00 92.62 83 THR A C 1
ATOM 668 O O . THR A 1 83 ? 3.683 8.007 5.586 1.00 92.62 83 THR A O 1
ATOM 671 N N . ARG A 1 84 ? 5.639 8.662 4.701 1.00 93.12 84 ARG A N 1
ATOM 672 C CA . ARG A 1 84 ? 6.077 7.338 4.227 1.00 93.12 84 ARG A CA 1
ATOM 673 C C . ARG A 1 84 ? 6.307 6.339 5.367 1.00 93.12 84 ARG A C 1
ATOM 675 O O . ARG A 1 84 ? 6.345 5.133 5.125 1.00 93.12 84 ARG A O 1
ATOM 682 N N . PHE A 1 85 ? 6.442 6.821 6.603 1.00 96.19 85 PHE A N 1
ATOM 683 C CA . PHE A 1 85 ? 6.681 6.020 7.810 1.00 96.19 85 PHE A CA 1
ATOM 684 C C . PHE A 1 85 ? 5.631 6.291 8.895 1.00 96.19 85 PHE A C 1
ATOM 686 O O . PHE A 1 85 ? 5.939 6.245 10.085 1.00 96.19 85 PHE A O 1
ATOM 693 N N . ASN A 1 86 ? 4.391 6.580 8.501 1.00 98.19 86 ASN A N 1
ATOM 694 C CA . ASN A 1 86 ? 3.295 6.816 9.433 1.00 98.19 86 ASN A CA 1
ATOM 695 C C . ASN A 1 86 ? 2.095 5.919 9.089 1.00 98.19 86 ASN A C 1
ATOM 697 O O . ASN A 1 86 ? 1.376 6.156 8.121 1.00 98.19 86 ASN A O 1
ATOM 701 N N . LEU A 1 87 ? 1.891 4.862 9.884 1.00 98.56 87 LEU A N 1
ATOM 702 C CA . LEU A 1 87 ? 0.867 3.842 9.628 1.00 98.56 87 LEU A CA 1
ATOM 703 C C . LEU A 1 87 ? -0.557 4.389 9.766 1.00 98.56 87 LEU A C 1
ATOM 705 O O . LEU A 1 87 ? -1.414 4.083 8.939 1.00 98.56 87 LEU A O 1
ATOM 709 N N . ALA A 1 88 ? -0.806 5.209 10.788 1.00 98.69 88 ALA A N 1
ATOM 710 C CA . ALA A 1 88 ? -2.117 5.811 10.998 1.00 98.69 88 ALA A CA 1
ATOM 711 C C . ALA A 1 88 ? -2.472 6.773 9.856 1.00 98.69 88 ALA A C 1
ATOM 713 O O . ALA A 1 88 ? -3.598 6.742 9.356 1.00 98.69 88 ALA A O 1
ATOM 714 N N . PHE A 1 89 ? -1.497 7.556 9.380 1.00 98.62 89 PHE A N 1
ATOM 715 C CA . PHE A 1 89 ? -1.678 8.409 8.206 1.00 98.62 89 PHE A CA 1
ATOM 716 C C . PHE A 1 89 ? -1.961 7.579 6.951 1.00 98.62 89 PHE A C 1
ATOM 718 O O . PHE A 1 89 ? -2.944 7.839 6.269 1.00 98.62 89 PHE A O 1
ATOM 725 N N . ALA A 1 90 ? -1.160 6.545 6.676 1.00 98.44 90 ALA A N 1
ATOM 726 C CA . ALA A 1 90 ? -1.315 5.718 5.481 1.00 98.44 90 ALA A CA 1
ATOM 727 C C . ALA A 1 90 ? -2.695 5.034 5.398 1.00 98.44 90 ALA A C 1
ATOM 729 O O . ALA A 1 90 ? -3.311 5.013 4.333 1.00 98.44 90 ALA A O 1
ATOM 730 N N . VAL A 1 91 ? -3.212 4.520 6.520 1.00 98.69 91 VAL A N 1
ATOM 731 C CA . VAL A 1 91 ? -4.565 3.934 6.585 1.00 98.69 91 VAL A CA 1
ATOM 732 C C . VAL A 1 91 ? -5.644 5.000 6.391 1.00 98.69 91 VAL A C 1
ATOM 734 O O . VAL A 1 91 ? -6.603 4.775 5.655 1.00 98.69 91 VAL A O 1
ATOM 737 N N . SER A 1 92 ? -5.481 6.172 7.006 1.00 98.56 92 SER A N 1
ATOM 738 C CA . SER A 1 92 ? -6.434 7.284 6.882 1.00 98.56 92 SER A CA 1
ATOM 739 C C . SER A 1 92 ? -6.498 7.816 5.448 1.00 98.56 92 SER A C 1
ATOM 741 O O . SER A 1 92 ? -7.586 7.949 4.889 1.00 98.56 92 SER A O 1
ATOM 743 N N . LEU A 1 93 ? -5.338 8.028 4.821 1.00 98.25 93 LEU A N 1
ATOM 744 C CA . LEU A 1 93 ? -5.189 8.419 3.420 1.00 98.25 93 LEU A CA 1
ATOM 745 C C . LEU A 1 93 ? -5.909 7.433 2.493 1.00 98.25 93 LEU A C 1
ATOM 747 O O . LEU A 1 93 ? -6.728 7.848 1.675 1.00 98.25 93 LEU A O 1
ATOM 751 N N . ALA A 1 94 ? -5.666 6.131 2.674 1.00 98.00 94 ALA A N 1
ATOM 752 C CA . ALA A 1 94 ? -6.289 5.081 1.873 1.00 98.00 94 ALA A CA 1
ATOM 753 C C . ALA A 1 94 ? -7.825 5.073 1.993 1.00 98.00 94 ALA A C 1
ATOM 755 O O . ALA A 1 94 ? -8.521 4.885 0.996 1.00 98.00 94 ALA A O 1
ATOM 756 N N . LEU A 1 95 ? -8.374 5.307 3.189 1.00 98.19 95 LEU A N 1
ATOM 757 C CA . LEU A 1 95 ? -9.826 5.346 3.411 1.00 98.19 95 LEU A CA 1
ATOM 758 C C . LEU A 1 95 ? -10.492 6.610 2.852 1.00 98.19 95 LEU A C 1
ATOM 760 O O . LEU A 1 95 ? -11.634 6.543 2.385 1.00 98.19 95 LEU A O 1
ATOM 764 N N . VAL A 1 96 ? -9.805 7.753 2.892 1.00 97.56 96 VAL A N 1
ATOM 765 C CA . VAL A 1 96 ? -10.324 9.015 2.342 1.00 97.56 96 VAL A CA 1
ATOM 766 C C . VAL A 1 96 ? -10.225 9.010 0.821 1.00 97.56 96 VAL A C 1
ATOM 768 O O . VAL A 1 96 ? -11.238 9.160 0.141 1.00 97.56 96 VAL A O 1
ATOM 771 N N . LYS A 1 97 ? -9.024 8.786 0.280 1.00 96.38 97 LYS A N 1
ATOM 772 C CA . LYS A 1 97 ? -8.739 8.925 -1.155 1.00 96.38 97 LYS A CA 1
ATOM 773 C C . LYS A 1 97 ? -9.113 7.688 -1.965 1.00 96.38 97 LYS A C 1
ATOM 775 O O . LYS A 1 97 ? -9.261 7.781 -3.177 1.00 96.38 97 LYS A O 1
ATOM 780 N N . GLY A 1 98 ? -9.260 6.528 -1.321 1.00 95.81 98 GLY A N 1
ATOM 781 C CA . GLY A 1 98 ? -9.472 5.261 -2.024 1.00 95.81 98 GLY A CA 1
ATOM 782 C C . GLY A 1 98 ? -8.256 4.809 -2.838 1.00 95.81 98 GLY A C 1
ATOM 783 O O . GLY A 1 98 ? -8.393 3.933 -3.687 1.00 95.81 98 GLY A O 1
ATOM 784 N N . ASN A 1 99 ? -7.084 5.400 -2.587 1.00 94.62 99 ASN A N 1
ATOM 785 C CA . ASN A 1 99 ? -5.814 5.082 -3.226 1.00 94.62 99 ASN A CA 1
ATOM 786 C C . ASN A 1 99 ? -4.641 5.417 -2.282 1.00 94.62 99 ASN A C 1
ATOM 788 O O . ASN A 1 99 ? -4.820 6.108 -1.278 1.00 94.62 99 ASN A O 1
ATOM 792 N N . ALA A 1 100 ? -3.450 4.903 -2.588 1.00 95.62 100 ALA A N 1
ATOM 793 C CA . ALA A 1 100 ? -2.226 5.077 -1.802 1.00 95.62 100 ALA A CA 1
ATOM 794 C C . ALA A 1 100 ? -0.961 5.046 -2.694 1.00 95.62 100 ALA A C 1
ATOM 796 O O . ALA A 1 100 ? 0.088 4.519 -2.303 1.00 95.62 100 ALA A O 1
ATOM 797 N N . GLY A 1 101 ? -1.074 5.559 -3.921 1.00 92.62 101 GLY A N 1
ATOM 798 C CA . GLY A 1 101 ? 0.027 5.698 -4.869 1.00 92.62 101 GLY A CA 1
ATOM 799 C C . GLY A 1 101 ? 0.898 6.922 -4.576 1.00 92.62 101 GLY A C 1
ATOM 800 O O . GLY A 1 101 ? 0.762 7.581 -3.549 1.00 92.62 101 GLY A O 1
ATOM 801 N N . ILE A 1 102 ? 1.831 7.228 -5.480 1.00 91.25 102 ILE A N 1
ATOM 802 C CA . ILE A 1 102 ? 2.785 8.337 -5.298 1.00 91.25 102 ILE A CA 1
ATOM 803 C C . ILE A 1 102 ? 2.099 9.702 -5.160 1.00 91.25 102 ILE A C 1
ATOM 805 O O . ILE A 1 102 ? 2.547 10.532 -4.378 1.00 91.25 102 ILE A O 1
ATOM 809 N N . ASN A 1 103 ? 0.983 9.907 -5.860 1.00 90.94 103 ASN A N 1
ATOM 810 C CA . ASN A 1 103 ? 0.270 11.184 -5.876 1.00 90.94 103 ASN A CA 1
ATOM 811 C C . ASN A 1 103 ? -0.473 11.453 -4.560 1.00 90.94 103 ASN A C 1
ATOM 813 O O . ASN A 1 103 ? -0.682 12.604 -4.182 1.00 90.94 103 ASN A O 1
ATOM 817 N N . GLU A 1 104 ? -0.883 10.398 -3.852 1.00 94.31 104 GLU A N 1
ATOM 818 C CA . GLU A 1 104 ? -1.645 10.528 -2.614 1.00 94.31 104 GLU A CA 1
ATOM 819 C C . GLU A 1 104 ? -0.757 10.894 -1.417 1.00 94.31 104 GLU A C 1
ATOM 821 O O . GLU A 1 104 ? -1.195 11.602 -0.512 1.00 94.31 104 GLU A O 1
ATOM 826 N N . PHE A 1 105 ? 0.504 10.475 -1.409 1.00 93.31 105 PHE A N 1
ATOM 827 C CA . PHE A 1 105 ? 1.462 10.834 -0.363 1.00 93.31 105 PHE A CA 1
ATOM 828 C C . PHE A 1 105 ? 2.092 12.198 -0.679 1.00 93.31 105 PHE A C 1
ATOM 830 O O . PHE A 1 105 ? 3.269 12.278 -1.005 1.00 93.31 105 PHE A O 1
ATOM 837 N N . SER A 1 106 ? 1.290 13.264 -0.600 1.00 92.12 106 SER A N 1
ATOM 838 C CA . SER A 1 106 ? 1.662 14.639 -0.958 1.00 92.12 106 SER A CA 1
ATOM 839 C C . SER A 1 106 ? 1.484 15.619 0.207 1.00 92.12 106 SER A C 1
ATOM 841 O O . SER A 1 106 ? 0.696 15.385 1.125 1.00 92.12 106 SER A O 1
ATOM 843 N N . ALA A 1 107 ? 2.166 16.767 0.146 1.00 91.88 107 ALA A N 1
ATOM 844 C CA . ALA A 1 107 ? 2.021 17.839 1.139 1.00 91.88 107 ALA A CA 1
ATOM 845 C C . ALA A 1 107 ? 0.594 18.426 1.211 1.00 91.88 107 ALA A C 1
ATOM 847 O O . ALA A 1 107 ? 0.207 18.979 2.239 1.00 91.88 107 ALA A O 1
ATOM 848 N N . GLU A 1 108 ? -0.191 18.310 0.137 1.00 94.12 108 GLU A N 1
ATOM 849 C CA . GLU A 1 108 ? -1.603 18.702 0.123 1.00 94.12 108 GLU A CA 1
ATOM 850 C C . GLU A 1 108 ? -2.436 17.768 1.005 1.00 94.12 108 GLU A C 1
ATOM 852 O O . GLU A 1 108 ? -3.138 18.229 1.903 1.00 94.12 108 GLU A O 1
ATOM 857 N N . ASN A 1 109 ? -2.292 16.452 0.825 1.00 95.88 109 ASN A N 1
ATOM 858 C CA . ASN A 1 109 ? -3.045 15.468 1.603 1.00 95.88 109 ASN A CA 1
ATOM 859 C C . ASN A 1 109 ? -2.622 15.420 3.079 1.00 95.88 109 ASN A C 1
ATOM 861 O O . ASN A 1 109 ? -3.410 15.016 3.930 1.00 95.88 109 ASN A O 1
ATOM 865 N N . VAL A 1 110 ? -1.417 15.884 3.418 1.00 95.12 110 VAL A N 1
ATOM 866 C CA . VAL A 1 110 ? -1.020 16.121 4.818 1.00 95.12 110 VAL A CA 1
ATOM 867 C C . VAL A 1 110 ? -1.921 17.160 5.501 1.00 95.12 110 VAL A C 1
ATOM 869 O O . VAL A 1 110 ? -2.188 17.046 6.696 1.00 95.12 110 VAL A O 1
ATOM 872 N N . LYS A 1 111 ? -2.416 18.150 4.750 1.00 95.12 111 LYS A N 1
ATOM 873 C CA . LYS A 1 111 ? -3.278 19.235 5.246 1.00 95.12 111 LYS A CA 1
ATOM 874 C C . LYS A 1 111 ? -4.773 18.924 5.123 1.00 95.12 111 LYS A C 1
ATOM 876 O O . LYS A 1 111 ? -5.596 19.762 5.484 1.00 95.12 111 LYS A O 1
ATOM 881 N N . ASP A 1 112 ? -5.134 17.752 4.608 1.00 97.12 112 ASP A N 1
ATOM 882 C CA . ASP A 1 112 ? -6.526 17.351 4.426 1.00 97.12 112 ASP A CA 1
ATOM 883 C C . ASP A 1 112 ? -7.188 17.054 5.781 1.00 97.12 112 ASP A C 1
ATOM 885 O O . ASP A 1 112 ? -6.757 16.177 6.542 1.00 97.12 112 ASP A O 1
ATOM 889 N N . GLN A 1 113 ? -8.267 17.782 6.074 1.00 97.31 113 GLN A N 1
ATOM 890 C CA . GLN A 1 113 ? -8.973 17.669 7.344 1.00 97.31 113 GLN A CA 1
ATOM 891 C C . GLN A 1 113 ? -9.625 16.294 7.535 1.00 97.31 113 GLN A C 1
ATOM 893 O O . GLN A 1 113 ? -9.601 15.776 8.647 1.00 97.31 113 GLN A O 1
ATOM 898 N N . GLN A 1 114 ? -10.144 15.656 6.480 1.00 97.69 114 GLN A N 1
ATOM 899 C CA . GLN A 1 114 ? -10.748 14.325 6.606 1.00 97.69 114 GLN A CA 1
ATOM 900 C C . GLN A 1 114 ? -9.701 13.272 6.973 1.00 97.69 114 GLN A C 1
ATOM 902 O O . GLN A 1 114 ? -9.969 12.371 7.772 1.00 97.69 114 GLN A O 1
ATOM 907 N N . ILE A 1 115 ? -8.493 13.393 6.412 1.00 98.31 115 ILE A N 1
ATOM 908 C CA . ILE A 1 115 ? -7.376 12.498 6.736 1.00 98.31 115 ILE A CA 1
ATOM 909 C C . ILE A 1 115 ? -6.950 12.708 8.189 1.00 98.31 115 ILE A C 1
ATOM 911 O O . ILE A 1 115 ? -6.797 11.728 8.918 1.00 98.31 115 ILE A O 1
ATOM 915 N N . SER A 1 116 ? -6.817 13.963 8.626 1.00 97.88 116 SER A N 1
ATOM 916 C CA . SER A 1 116 ? -6.507 14.309 10.020 1.00 97.88 116 SER A CA 1
ATOM 917 C C . SER A 1 116 ? -7.575 13.795 11.001 1.00 97.88 116 SER A C 1
ATOM 919 O O . SER A 1 116 ? -7.261 13.214 12.044 1.00 97.88 116 SER A O 1
ATOM 921 N N . ASP A 1 117 ? -8.854 13.917 10.648 1.00 98.06 117 ASP A N 1
ATOM 922 C CA . ASP A 1 117 ? -9.967 13.444 11.473 1.00 98.06 117 ASP A CA 1
ATOM 923 C C . ASP A 1 117 ? -9.963 11.919 11.625 1.00 98.06 117 ASP A C 1
ATOM 925 O O . ASP A 1 117 ? -10.223 11.407 12.717 1.00 98.06 117 ASP A O 1
ATOM 929 N N . LEU A 1 118 ? -9.671 11.176 10.550 1.00 98.38 118 LEU A N 1
ATOM 930 C CA . LEU A 1 118 ? -9.514 9.723 10.629 1.00 98.38 118 LEU A CA 1
ATOM 931 C C . LEU A 1 118 ? -8.251 9.321 11.383 1.00 98.38 118 LEU A C 1
ATOM 933 O O . LEU A 1 118 ? -8.323 8.395 12.189 1.00 98.38 118 LEU A O 1
ATOM 937 N N . PHE A 1 119 ? -7.138 10.030 11.189 1.00 98.62 119 PHE A N 1
ATOM 938 C CA . PHE A 1 119 ? -5.874 9.762 11.874 1.00 98.62 119 PHE A CA 1
ATOM 939 C C . PHE A 1 119 ? -6.070 9.698 13.391 1.00 98.62 119 PHE A C 1
ATOM 941 O O . PHE A 1 119 ? -5.654 8.737 14.036 1.00 98.62 119 PHE A O 1
ATOM 948 N N . ASN A 1 120 ? -6.803 10.665 13.947 1.00 98.12 120 ASN A N 1
ATOM 949 C CA . ASN A 1 120 ? -7.091 10.741 15.382 1.00 98.12 120 ASN A CA 1
ATOM 950 C C . ASN A 1 120 ? -7.985 9.595 15.903 1.00 98.12 120 ASN A C 1
ATOM 952 O O . ASN A 1 120 ? -8.035 9.339 17.109 1.00 98.12 120 ASN A O 1
ATOM 956 N N . LYS A 1 121 ? -8.680 8.884 15.009 1.00 98.56 121 LYS A N 1
ATOM 957 C CA . LYS A 1 121 ? -9.529 7.722 15.323 1.00 98.56 121 LYS A CA 1
ATOM 958 C C . LYS A 1 121 ? -8.790 6.390 15.183 1.00 98.56 121 LYS A C 1
ATOM 960 O O . LYS A 1 121 ? -9.364 5.356 15.529 1.00 98.56 121 LYS A O 1
ATOM 965 N N . VAL A 1 122 ? -7.553 6.387 14.678 1.00 98.88 122 VAL A N 1
ATOM 966 C CA . VAL A 1 122 ? -6.756 5.167 14.519 1.00 98.88 122 VAL A CA 1
ATOM 967 C C . VAL A 1 122 ? -6.153 4.740 15.859 1.00 98.88 122 VAL A C 1
ATOM 969 O O . VAL A 1 122 ? -5.477 5.506 16.544 1.00 98.88 122 VAL A O 1
ATOM 972 N N . LYS A 1 123 ? -6.351 3.472 16.216 1.00 98.75 123 LYS A N 1
ATOM 973 C CA . LYS A 1 123 ? -5.689 2.781 17.325 1.00 98.75 123 LYS A CA 1
ATOM 974 C C . LYS A 1 123 ? -4.793 1.685 16.769 1.00 98.75 123 LYS A C 1
ATOM 976 O O . LYS A 1 123 ? -5.261 0.794 16.064 1.00 98.75 123 LYS A O 1
ATOM 981 N N . LEU A 1 124 ? -3.504 1.758 17.088 1.00 98.81 124 LEU A N 1
ATOM 982 C CA . LEU A 1 124 ? -2.513 0.769 16.674 1.00 98.81 124 LEU A CA 1
ATOM 983 C C . LEU A 1 124 ? -2.339 -0.283 17.772 1.00 98.81 124 LEU A C 1
ATOM 985 O O . LEU A 1 124 ? -2.182 0.063 18.942 1.00 98.81 124 LEU A O 1
ATOM 989 N N . ILE A 1 125 ? -2.384 -1.556 17.391 1.00 98.81 125 ILE A N 1
ATOM 990 C CA . ILE A 1 125 ? -2.341 -2.700 18.303 1.00 98.81 125 ILE A CA 1
ATOM 991 C C . ILE A 1 125 ? -1.196 -3.614 17.876 1.00 98.81 125 ILE A C 1
ATOM 993 O O . ILE A 1 125 ? -1.085 -3.980 16.705 1.00 98.81 125 ILE A O 1
ATOM 997 N N . SER A 1 126 ? -0.340 -3.970 18.834 1.00 98.44 126 SER A N 1
ATOM 998 C CA . SER A 1 126 ? 0.767 -4.898 18.617 1.00 98.44 126 SER A CA 1
ATOM 999 C C . SER A 1 126 ? 0.313 -6.335 18.853 1.00 98.44 126 SER A C 1
ATOM 1001 O O . SER A 1 126 ? -0.185 -6.649 19.930 1.00 98.44 126 SER A O 1
ATOM 1003 N N . ASP A 1 127 ? 0.557 -7.212 17.886 1.00 98.38 127 ASP A N 1
ATOM 1004 C CA . ASP A 1 127 ? 0.290 -8.646 17.954 1.00 98.38 127 ASP A CA 1
ATOM 1005 C C . ASP A 1 127 ? 1.337 -9.405 17.125 1.00 98.38 127 ASP A C 1
ATOM 1007 O O . ASP A 1 127 ? 1.426 -9.270 15.901 1.00 98.38 127 ASP A O 1
ATOM 1011 N N . SER A 1 128 ? 2.154 -10.209 17.806 1.00 97.44 128 SER A N 1
ATOM 1012 C CA . SER A 1 128 ? 3.244 -10.967 17.185 1.00 97.44 128 SER A CA 1
ATOM 1013 C C . SER A 1 128 ? 2.759 -12.054 16.222 1.00 97.44 128 SER A C 1
ATOM 1015 O O . SER A 1 128 ? 3.546 -12.504 15.399 1.00 97.44 128 SER A O 1
ATOM 1017 N N . SER A 1 129 ? 1.481 -12.454 16.261 1.00 96.56 129 SER A N 1
ATOM 1018 C CA . SER A 1 129 ? 0.921 -13.426 15.307 1.00 96.56 129 SER A CA 1
ATOM 1019 C C . SER A 1 129 ? 0.848 -12.898 13.866 1.00 96.56 129 SER A C 1
ATOM 1021 O O . SER A 1 129 ? 0.674 -13.677 12.929 1.00 96.56 129 SER A O 1
ATOM 1023 N N . PHE A 1 130 ? 1.030 -11.587 13.665 1.00 97.75 130 PHE A N 1
ATOM 1024 C CA . PHE A 1 130 ? 1.104 -10.951 12.347 1.00 97.75 130 PHE A CA 1
ATOM 1025 C C . PHE A 1 130 ? 2.516 -10.937 11.737 1.00 97.75 130 PHE A C 1
ATOM 1027 O O . PHE A 1 130 ? 2.710 -10.330 10.681 1.00 97.75 130 PHE A O 1
ATOM 1034 N N . GLU A 1 131 ? 3.492 -11.602 12.359 1.00 97.19 131 GLU A N 1
ATOM 1035 C CA . GLU A 1 131 ? 4.828 -11.817 11.801 1.00 97.19 131 GLU A CA 1
ATOM 1036 C C . GLU A 1 131 ? 5.247 -13.285 11.929 1.00 97.19 131 GLU A C 1
ATOM 1038 O O . GLU A 1 131 ? 5.146 -13.895 12.989 1.00 97.19 131 GLU A O 1
ATOM 1043 N N . SER A 1 132 ? 5.744 -13.866 10.838 1.00 96.25 132 SER A N 1
ATOM 1044 C CA . SER A 1 132 ? 6.336 -15.205 10.845 1.00 96.25 132 SER A CA 1
ATOM 1045 C C . SER A 1 132 ? 7.445 -15.260 9.810 1.00 96.25 132 SER A C 1
ATOM 1047 O O . SER A 1 132 ? 7.192 -15.111 8.619 1.00 96.25 132 SER A O 1
ATOM 1049 N N . LYS A 1 133 ? 8.681 -15.486 10.261 1.00 91.06 133 LYS A N 1
ATOM 1050 C CA . LYS A 1 133 ? 9.826 -15.633 9.356 1.00 91.06 133 LYS A CA 1
ATOM 1051 C C . LYS A 1 133 ? 9.714 -16.903 8.509 1.00 91.06 133 LYS A C 1
ATOM 1053 O O . LYS A 1 133 ? 10.048 -16.869 7.338 1.00 91.06 133 LYS A O 1
ATOM 1058 N N . GLU A 1 134 ? 9.231 -17.992 9.101 1.00 91.12 134 GLU A N 1
ATOM 1059 C CA . GLU A 1 134 ? 9.093 -19.294 8.434 1.00 91.12 134 GLU A CA 1
ATOM 1060 C C . GLU A 1 134 ? 8.061 -19.257 7.304 1.00 91.12 134 GLU A C 1
ATOM 1062 O O . GLU A 1 134 ? 8.271 -19.864 6.263 1.00 91.12 134 GLU A O 1
ATOM 1067 N N . ASN A 1 135 ? 6.975 -18.500 7.491 1.00 90.50 135 ASN A N 1
ATOM 1068 C CA . ASN A 1 135 ? 5.898 -18.370 6.507 1.00 90.50 135 ASN A CA 1
ATOM 1069 C C . ASN A 1 135 ? 5.969 -17.058 5.701 1.00 90.50 135 ASN A C 1
ATOM 1071 O O . ASN A 1 135 ? 4.994 -16.701 5.045 1.00 90.50 135 ASN A O 1
ATOM 1075 N N . ASN A 1 136 ? 7.066 -16.293 5.810 1.00 90.25 136 ASN A N 1
ATOM 1076 C CA . ASN A 1 136 ? 7.237 -14.962 5.203 1.00 90.25 136 ASN A CA 1
ATOM 1077 C C . ASN A 1 136 ? 6.108 -13.952 5.507 1.00 90.25 136 ASN A C 1
ATOM 1079 O O . ASN A 1 136 ? 5.869 -13.002 4.762 1.00 90.25 136 ASN A O 1
ATOM 1083 N N . ILE A 1 137 ? 5.423 -14.105 6.642 1.00 95.06 137 ILE A N 1
ATOM 1084 C CA . ILE A 1 137 ? 4.293 -13.253 7.017 1.00 95.06 137 ILE A CA 1
ATOM 1085 C C . ILE A 1 137 ? 4.796 -11.951 7.632 1.00 95.06 137 ILE A C 1
ATOM 1087 O O . ILE A 1 137 ? 5.577 -11.948 8.584 1.00 95.06 137 ILE A O 1
ATOM 1091 N N . ARG A 1 138 ? 4.257 -10.845 7.116 1.00 95.69 138 ARG A N 1
ATOM 1092 C CA . ARG A 1 138 ? 4.371 -9.481 7.650 1.00 95.69 138 ARG A CA 1
ATOM 1093 C C . ARG A 1 138 ? 3.066 -8.750 7.363 1.00 95.69 138 ARG A C 1
ATOM 1095 O O . ARG A 1 138 ? 2.973 -7.982 6.394 1.00 95.69 138 ARG A O 1
ATOM 1102 N N . GLY A 1 139 ? 2.065 -9.070 8.175 1.00 98.12 139 GLY A N 1
ATOM 1103 C CA . GLY A 1 139 ? 0.663 -8.760 7.938 1.00 98.12 139 GLY A CA 1
ATOM 1104 C C . GLY A 1 139 ? 0.084 -7.645 8.804 1.00 98.12 139 GLY A C 1
ATOM 1105 O O . GLY A 1 139 ? 0.746 -7.062 9.665 1.00 98.12 139 GLY A O 1
ATOM 1106 N N . ALA A 1 140 ? -1.199 -7.376 8.580 1.00 98.81 140 ALA A N 1
ATOM 1107 C CA . ALA A 1 140 ? -2.028 -6.524 9.419 1.00 98.81 140 ALA A CA 1
ATOM 1108 C C . ALA A 1 140 ? -3.516 -6.904 9.315 1.00 98.81 140 ALA A C 1
ATOM 1110 O O . ALA A 1 140 ? -3.957 -7.558 8.364 1.00 98.81 140 ALA A O 1
ATOM 1111 N N . GLU A 1 141 ? -4.310 -6.464 10.284 1.00 98.88 141 GLU A N 1
ATOM 1112 C CA . GLU A 1 141 ? -5.771 -6.466 10.233 1.00 98.88 141 GLU A CA 1
ATOM 1113 C C . GLU A 1 141 ? -6.288 -5.059 10.520 1.00 98.88 141 GLU A C 1
ATOM 1115 O O . GLU A 1 141 ? -5.856 -4.419 11.478 1.00 98.88 141 GLU A O 1
ATOM 1120 N N . VAL A 1 142 ? -7.212 -4.587 9.685 1.00 98.88 142 VAL A N 1
ATOM 1121 C CA . VAL A 1 142 ? -7.931 -3.327 9.893 1.00 98.88 142 VAL A CA 1
ATOM 1122 C C . VAL A 1 142 ? -9.369 -3.659 10.272 1.00 98.88 142 VAL A C 1
ATOM 1124 O O . VAL A 1 142 ? -10.058 -4.342 9.512 1.00 98.88 142 VAL A O 1
ATOM 1127 N N . GLU A 1 143 ? -9.813 -3.181 11.434 1.00 98.75 143 GLU A N 1
ATOM 1128 C CA . GLU A 1 143 ? -11.212 -3.174 11.874 1.00 98.75 143 GLU A CA 1
ATOM 1129 C C . GLU A 1 143 ? -11.723 -1.727 11.864 1.00 98.75 143 GLU A C 1
ATOM 1131 O O . GLU A 1 143 ? -11.138 -0.849 12.495 1.00 98.75 143 GLU A O 1
ATOM 1136 N N . ILE A 1 144 ? -12.821 -1.478 11.158 1.00 98.56 144 ILE A N 1
ATOM 1137 C CA . ILE A 1 144 ? -13.524 -0.196 11.125 1.00 98.56 144 ILE A CA 1
ATOM 1138 C C . ILE A 1 144 ? -14.814 -0.353 11.915 1.00 98.56 144 ILE A C 1
ATOM 1140 O O . ILE A 1 144 ? -15.616 -1.250 11.647 1.00 98.56 144 ILE A O 1
ATOM 1144 N N . ILE A 1 145 ? -15.003 0.536 12.883 1.00 98.44 145 ILE A N 1
ATOM 1145 C CA . ILE A 1 145 ? -16.205 0.625 13.702 1.00 98.44 145 ILE A CA 1
ATOM 1146 C C . ILE A 1 145 ? -16.934 1.897 13.281 1.00 98.44 145 ILE A C 1
ATOM 1148 O O . ILE A 1 145 ? -16.417 3.008 13.433 1.00 98.44 145 ILE A O 1
ATOM 1152 N N . SER A 1 146 ? -18.135 1.733 12.747 1.00 96.62 146 SER A N 1
ATOM 1153 C CA . SER A 1 146 ? -19.002 2.827 12.316 1.00 96.62 146 SER A CA 1
ATOM 1154 C C . SER A 1 146 ? -19.766 3.444 13.497 1.00 96.62 146 SER A C 1
ATOM 1156 O O . SER A 1 146 ? -19.859 2.865 14.582 1.00 96.62 146 SER A O 1
ATOM 1158 N N . LYS A 1 147 ? -20.315 4.651 13.311 1.00 96.62 147 LYS A N 1
ATOM 1159 C CA . LYS A 1 147 ? -21.113 5.371 14.327 1.00 96.62 147 LYS A CA 1
ATOM 1160 C C . LYS A 1 147 ? -22.390 4.631 14.744 1.00 96.62 147 LYS A C 1
ATOM 1162 O O . LYS A 1 147 ? -22.811 4.766 15.888 1.00 96.62 147 LYS A O 1
ATOM 1167 N N . ASP A 1 148 ? -22.956 3.824 13.852 1.00 95.44 148 ASP A N 1
ATOM 1168 C CA . ASP A 1 148 ? -24.072 2.901 14.110 1.00 95.44 148 ASP A CA 1
ATOM 1169 C C . ASP A 1 148 ? -23.633 1.598 14.818 1.00 95.44 148 ASP A C 1
ATOM 1171 O O . ASP A 1 148 ? -24.456 0.736 15.109 1.00 95.44 148 ASP A O 1
ATOM 1175 N N . ASN A 1 149 ? -22.341 1.474 15.147 1.00 95.25 149 ASN A N 1
ATOM 1176 C CA . ASN A 1 149 ? -21.670 0.300 15.711 1.00 95.25 149 ASN A CA 1
ATOM 1177 C C . ASN A 1 149 ? -21.530 -0.902 14.763 1.00 95.25 149 ASN A C 1
ATOM 1179 O O . ASN A 1 149 ? -21.127 -1.978 15.218 1.00 95.25 149 ASN A O 1
ATOM 1183 N N . THR A 1 150 ? -21.765 -0.730 13.459 1.00 95.56 150 THR A N 1
ATOM 1184 C CA . THR A 1 150 ? -21.384 -1.729 12.453 1.00 95.56 150 THR A CA 1
ATOM 1185 C C . THR A 1 150 ? -19.868 -1.934 12.471 1.00 95.56 150 THR A C 1
ATOM 1187 O O . THR A 1 150 ? -19.099 -0.976 12.585 1.00 95.56 150 THR A O 1
ATOM 1190 N N . ARG A 1 151 ? -19.430 -3.195 12.376 1.00 97.44 151 ARG A N 1
ATOM 1191 C CA . ARG A 1 151 ? -18.015 -3.587 12.407 1.00 97.44 151 ARG A CA 1
ATOM 1192 C C . ARG A 1 151 ? -17.631 -4.286 11.119 1.00 97.44 151 ARG A C 1
ATOM 1194 O O . ARG A 1 151 ? -18.200 -5.320 10.778 1.00 97.44 151 ARG A O 1
ATOM 1201 N N . LEU A 1 152 ? -16.628 -3.749 10.444 1.00 97.44 152 LEU A N 1
ATOM 1202 C CA . LEU A 1 152 ? -16.079 -4.310 9.218 1.00 97.44 152 LEU A CA 1
ATOM 1203 C C . LEU A 1 152 ? -14.607 -4.608 9.451 1.00 97.44 152 LEU A C 1
ATOM 1205 O O . LEU A 1 152 ? -13.890 -3.765 9.982 1.00 97.44 152 LEU A O 1
ATOM 1209 N N . LYS A 1 153 ? -14.144 -5.795 9.062 1.00 97.94 153 LYS A N 1
ATOM 1210 C CA . LYS A 1 153 ? -12.747 -6.182 9.262 1.00 97.94 153 LYS A CA 1
ATOM 1211 C C . LYS A 1 153 ? -12.144 -6.835 8.036 1.00 97.94 153 LYS A C 1
ATOM 1213 O O . LYS A 1 153 ? -12.804 -7.605 7.336 1.00 97.94 153 LYS A O 1
ATOM 1218 N N . LYS A 1 154 ? -10.860 -6.574 7.816 1.00 98.50 154 LYS A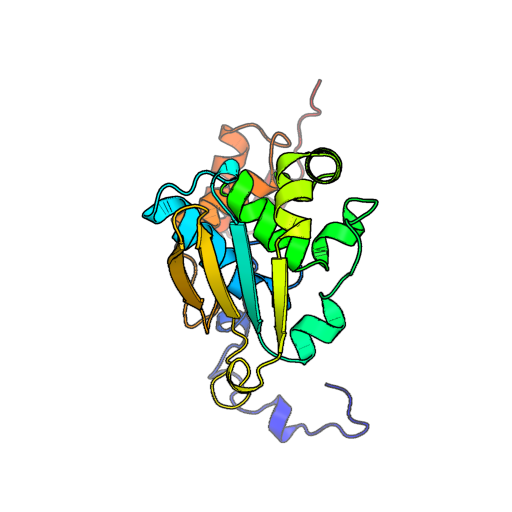 N 1
ATOM 1219 C CA . LYS A 1 154 ? -10.070 -7.234 6.782 1.00 98.50 154 LYS A CA 1
ATOM 1220 C C . LYS A 1 154 ? -8.674 -7.543 7.298 1.00 98.50 154 LYS A C 1
ATOM 1222 O O . LYS A 1 154 ? -7.934 -6.649 7.694 1.00 98.50 154 LYS A O 1
ATOM 1227 N N . ARG A 1 155 ? -8.321 -8.827 7.236 1.00 98.56 155 ARG A N 1
ATOM 1228 C CA . ARG A 1 155 ? -6.980 -9.352 7.496 1.00 98.56 155 ARG A CA 1
ATOM 1229 C C . ARG A 1 155 ? -6.213 -9.531 6.189 1.00 98.56 155 ARG A C 1
ATOM 1231 O O . ARG A 1 155 ? -6.771 -10.054 5.220 1.00 98.56 155 ARG A O 1
ATOM 1238 N N . VAL A 1 156 ? -4.944 -9.133 6.190 1.00 98.38 156 VAL A N 1
ATOM 1239 C CA . VAL A 1 156 ? -3.987 -9.307 5.090 1.00 98.38 156 VAL A CA 1
ATOM 1240 C C . VAL A 1 156 ? -2.656 -9.774 5.679 1.00 98.38 156 VAL A C 1
ATOM 1242 O O . VAL A 1 156 ? -2.037 -9.054 6.453 1.00 98.38 156 VAL A O 1
ATOM 1245 N N . LEU A 1 157 ? -2.217 -10.987 5.334 1.00 97.38 157 LEU A N 1
ATOM 1246 C CA . LEU A 1 157 ? -0.942 -11.549 5.812 1.00 97.38 157 LEU A CA 1
ATOM 1247 C C . LEU A 1 157 ? 0.211 -11.299 4.833 1.00 97.38 157 LEU A C 1
ATOM 1249 O O . LEU A 1 157 ? 1.342 -11.060 5.256 1.00 97.38 157 LEU A O 1
ATOM 1253 N N . LEU A 1 158 ? -0.111 -11.310 3.537 1.00 95.56 158 LEU A N 1
ATOM 1254 C CA . LEU A 1 158 ? 0.811 -11.153 2.417 1.00 95.56 158 LEU A CA 1
ATOM 1255 C C . LEU A 1 158 ? 0.244 -10.056 1.498 1.00 95.56 158 LEU A C 1
ATOM 1257 O O . LEU A 1 158 ? -0.738 -10.300 0.784 1.00 95.56 158 LEU A O 1
ATOM 1261 N N . PRO A 1 159 ? 0.750 -8.813 1.596 1.00 95.94 159 PRO A N 1
ATOM 1262 C CA . PRO A 1 159 ? 0.201 -7.697 0.842 1.00 95.94 159 PRO A CA 1
ATOM 1263 C C . PRO A 1 159 ? 0.432 -7.825 -0.663 1.00 95.94 159 PRO A C 1
ATOM 1265 O O . PRO A 1 159 ? 1.264 -8.599 -1.132 1.00 95.94 159 PRO A O 1
ATOM 1268 N N . LYS A 1 160 ? -0.293 -7.022 -1.437 1.00 95.56 160 LYS A N 1
ATOM 1269 C CA . LYS A 1 160 ? -0.138 -6.933 -2.885 1.00 95.56 160 LYS A CA 1
ATOM 1270 C C . LYS A 1 160 ? 1.317 -6.628 -3.251 1.00 95.56 160 LYS A C 1
ATOM 1272 O O . LYS A 1 160 ? 1.945 -5.714 -2.701 1.00 95.56 160 LYS A O 1
ATOM 1277 N N . GLY A 1 161 ? 1.832 -7.410 -4.196 1.00 94.19 161 GLY A N 1
ATOM 1278 C CA . GLY A 1 161 ? 3.197 -7.335 -4.700 1.00 94.19 161 GLY A CA 1
ATOM 1279 C C . GLY A 1 161 ? 4.163 -8.344 -4.083 1.00 94.19 161 GLY A C 1
ATOM 1280 O O . GLY A 1 161 ? 5.283 -8.444 -4.586 1.00 94.19 161 GLY A O 1
ATOM 1281 N N . GLU A 1 162 ? 3.754 -9.077 -3.041 1.00 94.12 162 GLU A N 1
ATOM 1282 C CA . GLU A 1 162 ? 4.482 -10.267 -2.581 1.00 94.12 162 GLU A CA 1
ATOM 1283 C C . GLU A 1 162 ? 4.456 -11.356 -3.660 1.00 94.12 162 GLU A C 1
ATOM 1285 O O . GLU A 1 162 ? 3.512 -11.385 -4.456 1.00 94.12 162 GLU A O 1
ATOM 1290 N N . PRO A 1 163 ? 5.454 -12.255 -3.714 1.00 91.75 163 PRO A N 1
ATOM 1291 C CA . PRO A 1 163 ? 5.429 -13.402 -4.624 1.00 91.75 163 PRO A CA 1
ATOM 1292 C C . PRO A 1 163 ? 4.145 -14.234 -4.500 1.00 91.75 163 PRO A C 1
ATOM 1294 O O . PRO A 1 163 ? 3.586 -14.666 -5.506 1.00 91.75 163 PRO A O 1
ATOM 1297 N N . GLU A 1 164 ? 3.621 -14.380 -3.281 1.00 92.06 164 GLU A N 1
ATOM 1298 C CA . GLU A 1 164 ? 2.392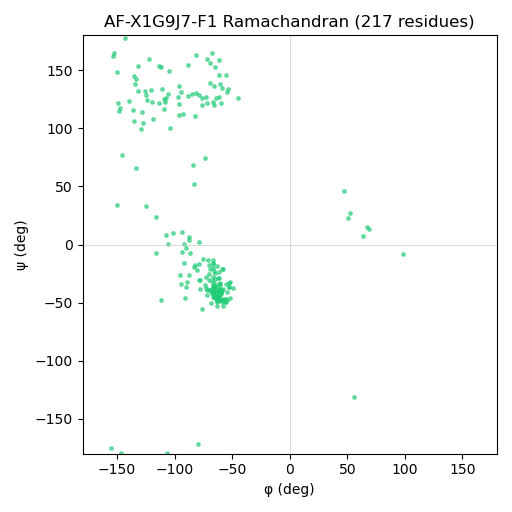 -15.117 -2.973 1.00 92.06 164 GLU A CA 1
ATOM 1299 C C . GLU A 1 164 ? 1.110 -14.329 -3.292 1.00 92.06 164 GLU A C 1
ATOM 1301 O O . GLU A 1 164 ? 0.023 -14.901 -3.376 1.00 92.06 164 GLU A O 1
ATOM 1306 N N . ASN A 1 165 ? 1.216 -13.010 -3.471 1.00 93.88 165 ASN A N 1
ATOM 1307 C CA . ASN A 1 165 ? 0.120 -12.132 -3.883 1.00 93.88 165 ASN A CA 1
ATOM 1308 C C . ASN A 1 165 ? 0.602 -11.198 -5.003 1.00 93.88 165 ASN A C 1
ATOM 1310 O O . ASN A 1 165 ? 0.720 -9.975 -4.809 1.00 93.88 165 ASN A O 1
ATOM 1314 N N . PRO A 1 166 ? 0.930 -11.772 -6.175 1.00 93.94 166 PRO A N 1
ATOM 1315 C CA . PRO A 1 166 ? 1.629 -11.051 -7.213 1.00 93.94 166 PRO A CA 1
ATOM 1316 C C . PRO A 1 166 ? 0.738 -9.975 -7.827 1.00 93.94 166 PRO A C 1
ATOM 1318 O O . PRO A 1 166 ? -0.499 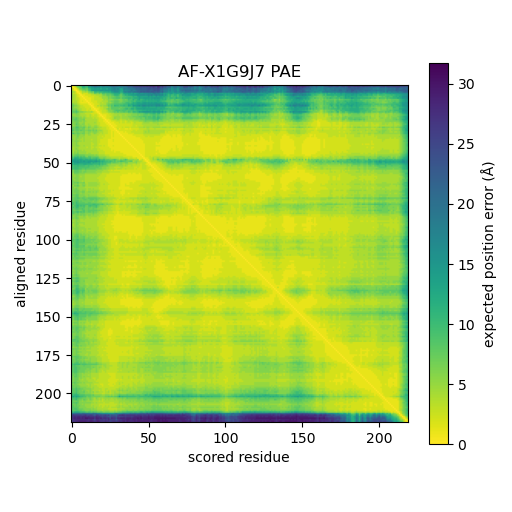-10.014 -7.807 1.00 93.94 166 PRO A O 1
ATOM 1321 N N . ALA A 1 167 ? 1.407 -8.986 -8.401 1.00 92.56 167 ALA A N 1
ATOM 1322 C CA . ALA A 1 167 ? 0.754 -8.018 -9.252 1.00 92.56 167 ALA A CA 1
ATOM 1323 C C . ALA A 1 167 ? 0.296 -8.659 -10.557 1.00 92.56 167 ALA A C 1
ATOM 1325 O O . ALA A 1 167 ? 1.048 -9.398 -11.196 1.00 92.56 167 ALA A O 1
ATOM 1326 N N . THR A 1 168 ? -0.897 -8.295 -1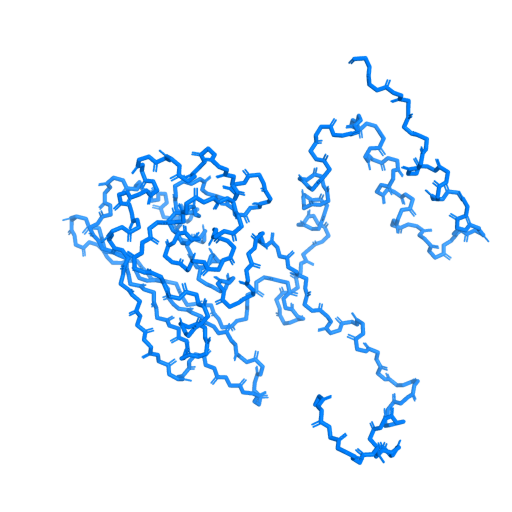0.999 1.00 94.06 168 THR A N 1
ATOM 1327 C CA . THR A 1 168 ? -1.306 -8.522 -12.381 1.00 94.06 168 THR A CA 1
ATOM 1328 C C . THR A 1 168 ? -0.555 -7.575 -13.319 1.00 94.06 168 THR A C 1
ATOM 1330 O O . THR A 1 168 ? -0.064 -6.516 -12.916 1.00 94.06 168 THR A O 1
ATOM 1333 N N . LYS A 1 169 ? -0.503 -7.929 -14.607 1.00 93.31 169 LYS A N 1
ATOM 1334 C CA . LYS A 1 169 ? 0.071 -7.059 -15.643 1.00 93.31 169 LYS A CA 1
ATOM 1335 C C . LYS A 1 169 ? -0.633 -5.697 -15.701 1.00 93.31 169 LYS A C 1
ATOM 1337 O O . LYS A 1 169 ? 0.043 -4.684 -15.842 1.00 93.31 169 LYS A O 1
ATOM 1342 N N . GLN A 1 170 ? -1.957 -5.677 -15.527 1.00 95.25 170 GLN A N 1
ATOM 1343 C CA . GLN A 1 170 ? -2.739 -4.440 -15.501 1.00 95.25 170 GLN A CA 1
ATOM 1344 C C . GLN A 1 170 ? -2.377 -3.565 -14.295 1.00 95.25 170 GLN A C 1
ATOM 1346 O O . GLN A 1 170 ? -2.113 -2.385 -14.463 1.00 95.25 170 GLN A O 1
ATOM 1351 N N . GLU A 1 171 ? -2.260 -4.142 -13.096 1.00 93.88 171 GLU A N 1
ATOM 1352 C CA . GLU A 1 171 ? -1.858 -3.387 -11.897 1.00 93.88 171 GLU A CA 1
ATOM 1353 C C . GLU A 1 171 ? -0.449 -2.774 -12.047 1.00 93.88 171 GLU A C 1
ATOM 1355 O O . GLU A 1 171 ? -0.205 -1.650 -11.607 1.00 93.88 171 GLU A O 1
A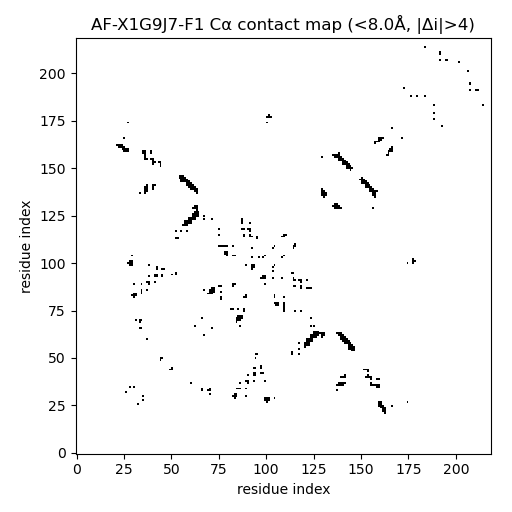TOM 1360 N N . LEU A 1 172 ? 0.492 -3.488 -12.683 1.00 94.44 172 LEU A N 1
ATOM 1361 C CA . LEU A 1 172 ? 1.826 -2.947 -12.983 1.00 94.44 172 LEU A CA 1
ATOM 1362 C C . LEU A 1 172 ? 1.779 -1.822 -14.021 1.00 94.44 172 LEU A C 1
ATOM 1364 O O . LEU A 1 172 ? 2.510 -0.844 -13.871 1.00 94.44 172 LEU A O 1
ATOM 1368 N N . TYR A 1 173 ? 0.931 -1.957 -15.039 1.00 95.44 173 TYR A N 1
ATOM 1369 C CA . TYR A 1 173 ? 0.699 -0.925 -16.047 1.00 95.44 173 TYR A CA 1
ATOM 1370 C C . TYR A 1 173 ? 0.105 0.342 -15.423 1.00 95.44 173 TYR A C 1
ATOM 1372 O O . TYR A 1 173 ? 0.646 1.431 -15.610 1.00 95.44 173 TYR A O 1
ATOM 1380 N N . ASP A 1 174 ? -0.939 0.201 -14.605 1.00 93.56 174 ASP A N 1
ATOM 1381 C CA . ASP A 1 174 ? -1.592 1.322 -13.922 1.00 93.56 174 ASP A CA 1
ATOM 1382 C C . ASP A 1 174 ? -0.596 2.053 -13.009 1.00 93.56 174 ASP A C 1
ATOM 1384 O O . ASP A 1 174 ? -0.512 3.284 -13.001 1.00 93.56 174 ASP A O 1
ATOM 1388 N N . LYS A 1 175 ? 0.236 1.289 -12.288 1.00 93.12 175 LYS A N 1
ATOM 1389 C CA . LYS A 1 175 ? 1.325 1.838 -11.476 1.00 93.12 175 LYS A CA 1
ATOM 1390 C C . LYS A 1 175 ? 2.360 2.574 -12.332 1.00 93.12 175 LYS A C 1
ATOM 1392 O O . LYS A 1 175 ? 2.753 3.678 -11.966 1.00 93.12 175 LYS A O 1
ATOM 1397 N N . TYR A 1 176 ? 2.819 1.980 -13.435 1.00 94.94 176 TYR A N 1
ATOM 1398 C CA . TYR A 1 176 ? 3.764 2.606 -14.367 1.00 94.94 176 TYR A CA 1
ATOM 1399 C C . TYR A 1 176 ? 3.236 3.963 -14.848 1.00 94.94 176 TYR A C 1
ATOM 1401 O O . TYR A 1 176 ? 3.927 4.978 -14.736 1.00 94.94 176 TYR A O 1
ATOM 1409 N N . TYR A 1 177 ? 1.971 3.997 -15.264 1.00 94.06 177 TYR A N 1
ATOM 1410 C CA . TYR A 1 177 ? 1.284 5.216 -15.670 1.00 94.06 177 TYR A CA 1
ATOM 1411 C C . TYR A 1 177 ? 1.219 6.259 -14.557 1.00 94.06 177 TYR A C 1
ATOM 1413 O O . TYR A 1 177 ? 1.533 7.431 -14.784 1.00 94.06 177 TYR A O 1
ATOM 1421 N N . SER A 1 178 ? 0.842 5.832 -13.349 1.00 91.12 178 SER A N 1
ATOM 1422 C CA . SER A 1 178 ? 0.756 6.711 -12.184 1.00 91.12 178 SER A CA 1
ATOM 1423 C C . SER A 1 178 ? 2.112 7.295 -11.795 1.00 91.12 178 SER A C 1
ATOM 1425 O O . SER A 1 178 ? 2.159 8.460 -11.411 1.00 91.12 178 SER A O 1
ATOM 1427 N N . CYS A 1 179 ? 3.198 6.521 -11.881 1.00 92.00 179 CYS A N 1
ATOM 1428 C CA . CYS A 1 179 ? 4.540 6.981 -11.522 1.00 92.00 179 CYS A CA 1
ATOM 1429 C C . CYS A 1 179 ? 5.083 8.050 -12.474 1.00 92.00 179 CYS A C 1
ATOM 1431 O O . CYS A 1 179 ? 5.847 8.906 -12.041 1.00 92.00 179 CYS A O 1
ATOM 1433 N N . ILE A 1 180 ? 4.705 8.007 -13.753 1.00 92.88 180 ILE A N 1
ATOM 1434 C CA . ILE A 1 180 ? 5.145 9.003 -14.739 1.00 92.88 180 ILE A CA 1
ATOM 1435 C C . ILE A 1 180 ? 4.342 10.301 -14.603 1.00 92.88 180 ILE A C 1
ATOM 1437 O O . ILE A 1 180 ? 4.858 11.382 -14.888 1.00 92.88 180 ILE A O 1
ATOM 1441 N N . GLY A 1 181 ? 3.080 10.223 -14.170 1.00 89.88 181 GLY A N 1
ATOM 1442 C CA . GLY A 1 181 ? 2.224 11.404 -14.049 1.00 89.88 181 GLY A CA 1
ATOM 1443 C C . GLY A 1 181 ? 2.133 12.141 -15.386 1.00 89.88 181 GLY A C 1
ATOM 1444 O O . GLY A 1 181 ? 1.931 11.510 -16.417 1.00 89.88 181 GLY A O 1
ATOM 1445 N N . ASN A 1 182 ? 2.329 13.456 -15.407 1.00 90.31 182 ASN A N 1
ATOM 1446 C CA . ASN A 1 182 ? 2.273 14.249 -16.644 1.00 90.31 182 ASN A CA 1
ATOM 1447 C C . ASN A 1 182 ? 3.641 14.457 -17.311 1.00 90.31 182 ASN A C 1
ATOM 1449 O O . ASN A 1 182 ? 3.747 15.246 -18.242 1.00 90.31 182 ASN A O 1
ATOM 1453 N N . PHE A 1 183 ? 4.682 13.746 -16.862 1.00 90.44 183 PHE A N 1
ATOM 1454 C CA . PHE A 1 183 ? 6.035 13.915 -17.395 1.00 90.44 183 PHE A CA 1
ATOM 1455 C C . PHE A 1 183 ? 6.181 13.484 -18.860 1.00 90.44 183 PHE A C 1
ATOM 1457 O O . PHE A 1 183 ? 7.095 13.931 -19.531 1.00 90.44 183 PHE A O 1
ATOM 1464 N N . TRP A 1 184 ? 5.306 12.619 -19.374 1.00 92.75 184 TRP A N 1
ATOM 1465 C CA . TRP A 1 184 ? 5.284 12.211 -20.780 1.00 92.75 184 TRP A CA 1
ATOM 1466 C C . TRP A 1 184 ? 3.869 12.302 -21.346 1.00 92.75 184 TRP A C 1
ATOM 1468 O O . TRP A 1 184 ? 2.887 12.141 -20.613 1.00 92.75 184 TRP A O 1
ATOM 1478 N N . THR A 1 185 ? 3.767 12.498 -22.664 1.00 93.12 185 THR A N 1
ATOM 1479 C CA . THR A 1 185 ? 2.499 12.336 -23.388 1.00 93.12 185 THR A CA 1
ATOM 1480 C C . THR A 1 185 ? 1.996 10.895 -23.265 1.00 93.12 185 THR A C 1
ATOM 1482 O O . THR A 1 185 ? 2.766 9.973 -22.985 1.00 93.12 185 THR A O 1
ATOM 1485 N N . ILE A 1 186 ? 0.694 10.687 -23.479 1.00 94.38 186 ILE A N 1
ATOM 1486 C CA . ILE A 1 186 ? 0.083 9.349 -23.433 1.00 94.38 186 ILE A CA 1
ATOM 1487 C C . ILE A 1 186 ? 0.771 8.415 -24.438 1.00 94.38 186 ILE A C 1
ATOM 1489 O O . ILE A 1 186 ? 1.206 7.331 -24.060 1.00 94.38 186 ILE A O 1
ATOM 1493 N N . ASP A 1 187 ? 0.976 8.876 -25.673 1.00 94.94 187 ASP A N 1
ATOM 1494 C CA . ASP A 1 187 ? 1.629 8.082 -26.720 1.00 94.94 187 ASP A CA 1
ATOM 1495 C C . ASP A 1 187 ? 3.045 7.655 -26.325 1.00 94.94 187 ASP A C 1
ATOM 1497 O O . ASP A 1 187 ? 3.447 6.515 -26.553 1.00 94.94 187 ASP A O 1
ATOM 1501 N N . LYS A 1 188 ? 3.793 8.548 -25.668 1.00 94.50 188 LYS A N 1
ATOM 1502 C CA . LYS A 1 188 ? 5.156 8.257 -25.231 1.00 94.50 188 LYS A CA 1
ATOM 1503 C C . LYS A 1 188 ? 5.197 7.219 -24.109 1.00 94.50 188 LYS A C 1
ATOM 1505 O O . LYS A 1 188 ? 6.068 6.350 -24.119 1.00 94.50 188 LYS A O 1
ATOM 1510 N N . LYS A 1 189 ? 4.257 7.283 -23.159 1.00 95.81 189 LYS A N 1
ATOM 1511 C CA . LYS A 1 189 ? 4.101 6.251 -22.118 1.00 95.81 189 LYS A CA 1
ATOM 1512 C C . LYS A 1 189 ? 3.794 4.891 -22.739 1.00 95.81 189 LYS A C 1
ATOM 1514 O O . LYS A 1 189 ? 4.410 3.900 -22.361 1.00 95.81 189 LYS A O 1
ATOM 1519 N N . GLU A 1 190 ? 2.902 4.848 -23.727 1.00 97.06 190 GLU A N 1
ATOM 1520 C CA . GLU A 1 190 ? 2.582 3.612 -24.445 1.00 97.06 190 GLU A CA 1
ATOM 1521 C C . GLU A 1 190 ? 3.779 3.038 -25.200 1.00 97.06 190 GLU A C 1
ATOM 1523 O O . GLU A 1 190 ? 4.036 1.835 -25.141 1.00 97.06 190 GLU A O 1
ATOM 1528 N N . GLU A 1 191 ? 4.519 3.888 -25.909 1.00 95.94 191 GLU A N 1
ATOM 1529 C CA . GLU A 1 191 ? 5.702 3.490 -26.671 1.00 95.94 191 GLU A CA 1
ATOM 1530 C C . GLU A 1 191 ? 6.768 2.876 -25.750 1.00 95.94 191 GLU A C 1
ATOM 1532 O O . GLU A 1 191 ? 7.273 1.782 -26.013 1.00 95.94 191 GLU A O 1
ATOM 1537 N N . VAL A 1 192 ? 7.055 3.537 -24.622 1.00 96.50 192 VAL A N 1
ATOM 1538 C CA . VAL A 1 192 ? 8.018 3.049 -23.625 1.00 96.50 192 VAL A CA 1
ATOM 1539 C C . VAL A 1 192 ? 7.532 1.764 -22.965 1.00 96.50 192 VAL A C 1
ATOM 1541 O O . VAL A 1 192 ? 8.314 0.822 -22.839 1.00 96.50 192 VAL A O 1
ATOM 1544 N N . TRP A 1 193 ? 6.258 1.685 -22.571 1.00 97.06 193 TRP A N 1
ATOM 1545 C CA . TRP A 1 193 ? 5.694 0.470 -21.985 1.00 97.06 193 TRP A CA 1
ATOM 1546 C C . TRP A 1 193 ? 5.835 -0.730 -22.925 1.00 97.06 193 TRP A C 1
ATOM 1548 O O . TRP A 1 193 ? 6.317 -1.782 -22.504 1.00 97.06 193 TRP A O 1
ATOM 1558 N N . LYS A 1 194 ? 5.477 -0.570 -24.205 1.00 96.44 194 LYS A N 1
ATOM 1559 C CA . LYS A 1 194 ? 5.603 -1.631 -25.217 1.00 96.44 194 LYS A CA 1
ATOM 1560 C C . LYS A 1 194 ? 7.053 -2.069 -25.404 1.00 96.44 194 LYS A C 1
ATOM 1562 O O . LYS A 1 194 ? 7.308 -3.266 -25.398 1.00 96.44 194 LYS A O 1
ATOM 1567 N N . CYS A 1 195 ? 7.992 -1.124 -25.485 1.00 96.50 195 CYS A N 1
ATOM 1568 C CA . CYS A 1 195 ? 9.418 -1.434 -25.601 1.00 96.50 195 CYS A CA 1
ATOM 1569 C C . CYS A 1 195 ? 9.944 -2.222 -24.387 1.00 96.50 195 CYS A C 1
ATOM 1571 O O . CYS A 1 195 ? 10.670 -3.196 -24.556 1.00 96.50 195 CYS A O 1
ATOM 1573 N N . ILE A 1 196 ? 9.536 -1.859 -23.164 1.00 96.19 196 ILE A N 1
ATOM 1574 C CA . ILE A 1 196 ? 9.915 -2.590 -21.940 1.00 96.19 196 ILE A CA 1
ATOM 1575 C C . ILE A 1 196 ? 9.324 -4.007 -21.919 1.00 96.19 196 ILE A C 1
ATOM 1577 O O . ILE A 1 196 ? 9.948 -4.922 -21.391 1.00 96.19 196 ILE A O 1
ATOM 1581 N N . GLN A 1 197 ? 8.112 -4.195 -22.443 1.00 95.75 197 GLN A N 1
ATOM 1582 C CA . GLN A 1 197 ? 7.458 -5.506 -22.488 1.00 95.75 197 GLN A CA 1
ATOM 1583 C C . GLN A 1 197 ? 8.027 -6.450 -23.555 1.00 95.75 197 GLN A C 1
ATOM 1585 O O . GLN A 1 197 ? 7.692 -7.627 -23.512 1.00 95.75 197 GLN A O 1
ATOM 1590 N N . ASP A 1 198 ? 8.838 -5.941 -24.482 1.00 96.38 198 ASP A N 1
ATOM 1591 C CA . ASP A 1 198 ? 9.465 -6.697 -25.574 1.00 96.38 198 ASP A CA 1
ATOM 1592 C C . ASP A 1 198 ? 11.001 -6.704 -25.445 1.00 96.38 198 ASP A C 1
ATOM 1594 O O . ASP A 1 198 ? 11.740 -6.824 -26.422 1.00 96.38 198 ASP A O 1
ATOM 1598 N N . LEU A 1 199 ? 11.504 -6.506 -24.220 1.00 95.88 199 LEU A N 1
ATOM 1599 C CA . LEU A 1 199 ? 12.922 -6.255 -23.963 1.00 95.88 199 LEU A CA 1
ATOM 1600 C C . LEU A 1 199 ? 13.811 -7.457 -24.320 1.00 95.88 199 LEU A C 1
ATOM 1602 O O . LEU A 1 199 ? 14.971 -7.287 -24.682 1.00 95.88 199 LEU A O 1
ATOM 1606 N N . GLU A 1 200 ? 13.289 -8.676 -24.223 1.00 95.56 200 GLU A N 1
ATOM 1607 C CA . GLU A 1 200 ? 14.001 -9.894 -24.612 1.00 95.56 200 GLU A CA 1
ATOM 1608 C C . GLU A 1 200 ? 14.279 -9.990 -26.120 1.00 95.56 200 GLU A C 1
ATOM 1610 O O . GLU A 1 200 ? 15.183 -10.724 -26.516 1.00 95.56 200 GLU A O 1
ATOM 1615 N N . ASN A 1 201 ? 13.533 -9.247 -26.944 1.00 96.62 201 ASN A N 1
ATOM 1616 C CA . ASN A 1 201 ? 13.626 -9.289 -28.403 1.00 96.62 201 ASN A CA 1
ATOM 1617 C C . ASN A 1 201 ? 14.330 -8.059 -28.994 1.00 96.62 201 ASN A C 1
ATOM 1619 O O . ASN A 1 201 ? 14.469 -7.964 -30.213 1.00 96.62 201 ASN A O 1
ATOM 1623 N N . ILE A 1 202 ? 14.783 -7.111 -28.164 1.00 95.56 202 ILE A N 1
ATOM 1624 C CA . ILE A 1 202 ? 15.556 -5.968 -28.655 1.00 95.56 202 ILE A CA 1
ATOM 1625 C C . ILE A 1 202 ? 17.041 -6.321 -28.783 1.00 95.56 202 ILE A C 1
ATOM 1627 O O . ILE A 1 202 ? 17.689 -6.756 -27.834 1.00 95.56 202 ILE A O 1
ATOM 1631 N N . ASP A 1 203 ? 17.623 -6.034 -29.946 1.00 94.50 203 ASP A N 1
ATOM 1632 C CA . ASP A 1 203 ? 19.046 -6.304 -30.196 1.00 94.50 203 ASP A CA 1
ATOM 1633 C C . ASP A 1 203 ? 19.980 -5.373 -29.404 1.00 94.50 203 ASP A C 1
ATOM 1635 O O . ASP A 1 203 ? 21.149 -5.687 -29.169 1.00 94.50 203 ASP A O 1
ATOM 1639 N N . ASN A 1 204 ? 19.500 -4.178 -29.033 1.00 96.38 204 ASN A N 1
ATOM 1640 C CA . ASN A 1 204 ? 20.328 -3.155 -28.401 1.00 96.38 204 ASN A CA 1
ATOM 1641 C C . ASN A 1 204 ? 19.536 -2.267 -27.432 1.00 96.38 204 ASN A C 1
ATOM 1643 O O . ASN A 1 204 ? 18.628 -1.534 -27.832 1.00 96.38 204 ASN A O 1
ATOM 1647 N N . ILE A 1 205 ? 19.967 -2.241 -26.165 1.00 96.25 205 ILE A N 1
ATOM 1648 C CA . ILE A 1 205 ? 19.363 -1.426 -25.098 1.00 96.25 205 ILE A CA 1
ATOM 1649 C C . ILE A 1 205 ? 19.342 0.076 -25.416 1.00 96.25 205 ILE A C 1
ATOM 1651 O O . ILE A 1 205 ? 18.509 0.808 -24.881 1.00 96.25 205 ILE A O 1
ATOM 1655 N N . LYS A 1 206 ? 20.205 0.549 -26.329 1.00 95.75 206 LYS A N 1
ATOM 1656 C CA . LYS A 1 206 ? 20.203 1.932 -26.821 1.00 95.75 206 LYS A CA 1
ATOM 1657 C C . LYS A 1 206 ? 18.827 2.361 -27.337 1.00 95.75 206 LYS A C 1
ATOM 1659 O O . LYS A 1 206 ? 18.479 3.522 -27.165 1.00 95.75 206 LYS A O 1
ATOM 1664 N N . ILE A 1 207 ? 18.040 1.447 -27.913 1.00 94.44 207 ILE A N 1
ATOM 1665 C CA . ILE A 1 207 ? 16.676 1.733 -28.386 1.00 94.44 207 ILE A CA 1
ATOM 1666 C C . ILE A 1 207 ? 15.817 2.261 -27.230 1.00 94.44 207 ILE A C 1
ATOM 1668 O O . ILE A 1 207 ? 15.265 3.357 -27.324 1.00 94.44 207 ILE A O 1
ATOM 1672 N N . LEU A 1 208 ? 15.775 1.532 -26.109 1.00 95.38 208 LEU A N 1
ATOM 1673 C CA . LEU A 1 208 ? 15.054 1.962 -24.910 1.00 95.38 208 LEU A CA 1
ATOM 1674 C C . LEU A 1 208 ? 15.669 3.233 -24.311 1.00 95.38 208 LEU A C 1
ATOM 1676 O O . LEU A 1 208 ? 14.940 4.143 -23.924 1.00 95.38 208 LEU A O 1
ATOM 1680 N N . MET A 1 209 ? 17.001 3.323 -24.248 1.00 95.88 209 MET A N 1
ATOM 1681 C CA . MET A 1 209 ? 17.678 4.487 -23.666 1.00 95.88 209 MET A CA 1
ATOM 1682 C C . MET A 1 209 ? 17.397 5.776 -24.443 1.00 95.88 209 MET A C 1
ATOM 1684 O O . MET A 1 209 ? 17.076 6.797 -23.839 1.00 95.88 209 MET A O 1
ATOM 1688 N N . ASP A 1 210 ? 17.460 5.744 -25.774 1.00 93.75 210 ASP A N 1
ATOM 1689 C CA . ASP A 1 210 ? 17.089 6.877 -26.628 1.00 93.75 210 ASP A CA 1
ATOM 1690 C C . ASP A 1 210 ? 15.615 7.241 -26.433 1.00 93.75 210 ASP A C 1
ATOM 1692 O O . ASP A 1 210 ? 15.251 8.418 -26.420 1.00 93.75 210 ASP A O 1
ATOM 1696 N N . LEU A 1 211 ? 14.761 6.228 -26.268 1.00 92.62 211 LEU A N 1
ATOM 1697 C CA . LEU A 1 211 ? 13.337 6.423 -26.086 1.00 92.62 211 LEU A CA 1
ATOM 1698 C C . LEU A 1 211 ? 13.033 7.174 -24.783 1.00 92.62 211 LEU A C 1
ATOM 1700 O O . LEU A 1 211 ? 12.262 8.128 -24.822 1.00 92.62 211 LEU A O 1
ATOM 1704 N N . ILE A 1 212 ? 13.657 6.810 -23.662 1.00 93.06 212 ILE A N 1
ATOM 1705 C CA . ILE A 1 212 ? 13.398 7.451 -22.360 1.00 93.06 212 ILE A CA 1
ATOM 1706 C C . ILE A 1 212 ? 14.166 8.766 -22.149 1.00 93.06 212 ILE A C 1
ATOM 1708 O O . ILE A 1 212 ? 13.801 9.539 -21.268 1.00 93.06 212 ILE A O 1
ATOM 1712 N N . THR A 1 213 ? 15.218 9.037 -22.929 1.00 89.06 213 THR A N 1
ATOM 1713 C CA . THR A 1 213 ? 16.033 10.266 -22.798 1.00 89.06 213 THR A CA 1
ATOM 1714 C C . THR A 1 213 ? 15.610 11.388 -23.737 1.00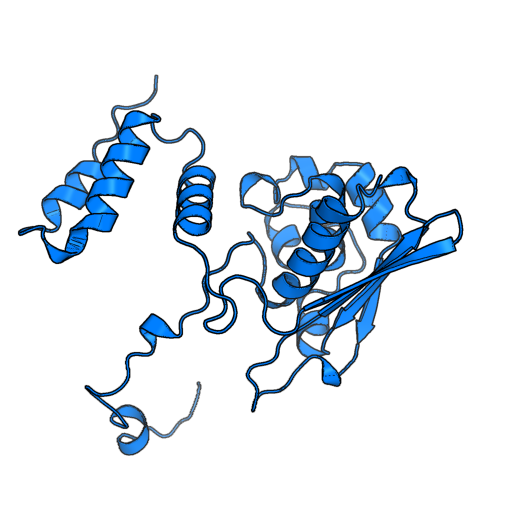 89.06 213 THR A C 1
ATOM 1716 O O . THR A 1 213 ? 15.810 12.558 -23.408 1.00 89.06 213 THR A O 1
ATOM 1719 N N . LYS A 1 214 ? 14.998 11.073 -24.886 1.00 69.69 214 LYS A N 1
ATOM 1720 C CA . LYS A 1 214 ? 14.409 12.072 -25.788 1.00 69.69 214 LYS A CA 1
ATOM 1721 C C . LYS A 1 214 ? 13.109 12.616 -25.196 1.00 69.69 214 LYS A C 1
ATOM 1723 O O . LYS A 1 214 ? 12.014 12.281 -25.645 1.00 69.69 214 LYS A O 1
ATOM 1728 N N . CYS A 1 215 ? 13.234 13.462 -24.182 1.00 60.16 215 CYS A N 1
ATOM 1729 C CA . CYS A 1 215 ? 12.175 14.381 -23.806 1.00 60.16 215 CYS A CA 1
ATOM 1730 C C . CYS A 1 215 ? 12.277 15.585 -24.740 1.00 60.16 215 CYS A C 1
ATOM 1732 O O . CYS A 1 215 ? 13.227 16.360 -24.653 1.00 60.16 215 CYS A O 1
ATOM 1734 N N . ASN A 1 216 ? 11.309 15.750 -25.643 1.00 53.84 216 ASN A N 1
ATOM 1735 C CA . ASN A 1 216 ? 11.053 17.087 -26.161 1.00 53.84 216 ASN A CA 1
ATOM 1736 C C . ASN A 1 216 ? 10.687 17.933 -24.940 1.00 53.84 216 ASN A C 1
ATOM 1738 O O . ASN A 1 216 ? 9.795 17.547 -24.184 1.00 53.84 216 ASN A O 1
ATOM 1742 N N . ASN A 1 217 ? 11.450 19.000 -24.702 1.00 44.66 217 ASN A N 1
ATOM 1743 C CA . ASN A 1 217 ? 11.184 19.960 -23.640 1.00 44.66 217 ASN A CA 1
ATOM 1744 C C . ASN A 1 217 ? 9.688 20.297 -23.648 1.00 44.66 217 ASN A C 1
ATOM 1746 O O . ASN A 1 217 ? 9.148 20.644 -24.698 1.00 44.66 217 ASN A O 1
ATOM 1750 N N . PHE A 1 218 ? 9.027 20.143 -22.505 1.00 50.47 218 PHE A N 1
ATOM 1751 C CA . PHE A 1 218 ? 7.692 20.695 -22.329 1.00 50.47 218 PHE A CA 1
ATOM 1752 C C . PHE A 1 218 ? 7.833 22.220 -22.350 1.00 50.47 218 PHE A C 1
ATOM 1754 O O . PHE A 1 218 ? 8.636 22.759 -21.585 1.00 50.47 218 PHE A O 1
ATOM 1761 N N . GLU A 1 219 ? 7.118 22.877 -23.265 1.00 37.25 219 GLU A N 1
ATOM 1762 C CA . GLU A 1 219 ? 6.726 24.285 -23.105 1.00 37.25 219 GLU A CA 1
ATOM 1763 C C . GLU A 1 219 ? 5.764 24.431 -21.920 1.00 37.25 219 GLU A C 1
ATOM 1765 O O . GLU A 1 219 ? 4.931 23.514 -21.714 1.00 37.25 219 GLU A O 1
#